Protein 5DQS (pdb70)

Structure (mmCIF, N/CA/C/O backbone):
data_5DQS
#
_entry.id   5DQS
#
_cell.length_a   50.788
_cell.length_b   50.788
_cell.length_c   187.439
_cell.angle_alpha   90.00
_cell.angle_beta   90.00
_cell.angle_gamma   120.00
#
_symmetry.space_group_name_H-M   'P 32 2 1'
#
loop_
_entity.id
_entity.type
_entity.pdbx_description
1 polymer 'Elongation factor 1-gamma'
2 polymer 'Elongation factor 1-beta'
3 water water
#
loop_
_atom_site.group_PDB
_atom_site.id
_atom_site.type_symbol
_atom_site.label_atom_id
_atom_site.label_alt_id
_atom_site.label_comp_id
_atom_site.label_asym_id
_atom_site.label_entity_id
_atom_site.label_seq_id
_atom_site.pdbx_PDB_ins_code
_atom_site.Cartn_x
_atom_site.Cartn_y
_atom_site.Cartn_z
_atom_site.occupancy
_atom_site.B_iso_or_equiv
_atom_site.auth_seq_id
_atom_site.auth_comp_id
_atom_site.auth_asym_id
_atom_site.auth_atom_id
_atom_site.pdbx_PDB_model_num
ATOM 1 N N . ALA A 1 2 ? -1.945 -30.458 -4.566 1.00 88.37 0 ALA A N 1
ATOM 2 C CA . ALA A 1 2 ? -2.118 -30.053 -3.176 1.00 87.98 0 ALA A CA 1
ATOM 3 C C . ALA A 1 2 ? -1.418 -28.723 -2.897 1.00 87.27 0 ALA A C 1
ATOM 4 O O . ALA A 1 2 ? -1.901 -27.664 -3.297 1.00 86.38 0 ALA A O 1
ATOM 14 N N . ALA A 1 4 ? 1.524 -25.854 -3.267 1.00 68.37 2 ALA A N 1
ATOM 15 C CA . ALA A 1 4 ? 2.269 -25.316 -4.405 1.00 61.49 2 ALA A CA 1
ATOM 16 C C . ALA A 1 4 ? 3.721 -25.788 -4.434 1.00 65.13 2 ALA A C 1
ATOM 17 O O . ALA A 1 4 ? 4.282 -26.179 -3.410 1.00 69.67 2 ALA A O 1
ATOM 19 N N . ALA A 1 5 ? 4.321 -25.743 -5.618 1.00 65.99 3 ALA A N 1
ATOM 20 C CA . ALA A 1 5 ? 5.710 -26.141 -5.805 1.00 65.20 3 ALA A CA 1
ATOM 21 C C . ALA A 1 5 ? 6.320 -25.331 -6.937 1.00 61.43 3 ALA A C 1
ATOM 22 O O . ALA A 1 5 ? 5.811 -25.343 -8.056 1.00 58.02 3 ALA A O 1
ATOM 24 N N . GLY A 1 6 ? 7.410 -24.628 -6.651 1.00 58.66 4 GLY A N 1
ATOM 25 C CA . GLY A 1 6 ? 8.019 -23.787 -7.660 1.00 59.92 4 GLY A CA 1
ATOM 26 C C . GLY A 1 6 ? 9.196 -22.962 -7.186 1.00 63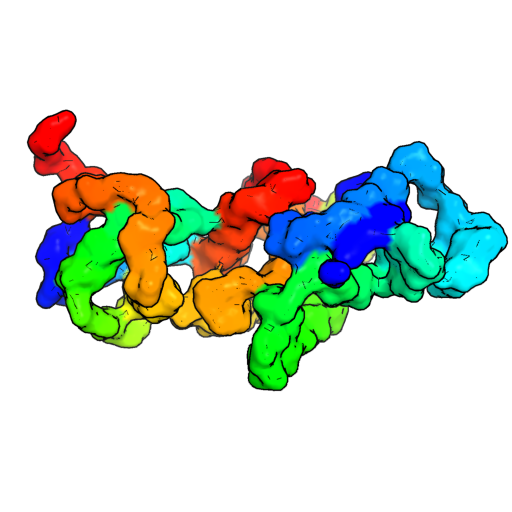.25 4 GLY A C 1
ATOM 27 O O . GLY A 1 6 ? 9.810 -23.241 -6.154 1.00 66.74 4 GLY A O 1
ATOM 28 N N . THR A 1 7 ? 9.497 -21.922 -7.954 1.00 54.92 5 THR A N 1
ATOM 29 C CA . THR A 1 7 ? 10.700 -21.134 -7.753 1.00 53.88 5 THR A CA 1
ATOM 30 C C . THR A 1 7 ? 10.384 -19.708 -7.314 1.00 53.54 5 THR A C 1
ATOM 31 O O . THR A 1 7 ? 9.538 -19.035 -7.907 1.00 54.65 5 THR A O 1
ATOM 35 N N . LEU A 1 8 ? 11.072 -19.251 -6.271 1.00 53.88 6 LEU A N 1
ATOM 36 C CA . LEU A 1 8 ? 10.906 -17.884 -5.791 1.00 54.84 6 LEU A CA 1
ATOM 37 C C . LEU A 1 8 ? 12.153 -17.055 -6.074 1.00 57.98 6 LEU A C 1
ATOM 38 O O . LEU A 1 8 ? 13.195 -17.243 -5.441 1.00 63.29 6 LEU A O 1
ATOM 43 N N . TYR A 1 9 ? 12.042 -16.140 -7.032 1.00 57.45 7 TYR A N 1
ATOM 44 C CA . TYR A 1 9 ? 13.137 -15.234 -7.356 1.00 57.42 7 TYR A CA 1
ATOM 45 C C . TYR A 1 9 ? 13.070 -14.010 -6.455 1.00 55.05 7 TYR A C 1
ATOM 46 O O . TYR A 1 9 ? 12.025 -13.365 -6.346 1.00 61.05 7 TYR A O 1
ATOM 55 N N . THR A 1 10 ? 14.191 -13.694 -5.816 1.00 56.72 8 THR A N 1
ATOM 56 C CA . THR A 1 10 ? 14.277 -12.546 -4.925 1.00 62.90 8 THR A CA 1
ATOM 57 C C . THR A 1 10 ? 15.737 -12.216 -4.659 1.00 68.86 8 THR A C 1
ATOM 58 O O . THR A 1 10 ? 16.620 -13.006 -4.989 1.00 70.50 8 THR A O 1
ATOM 62 N N . TYR A 1 11 ? 15.994 -11.047 -4.081 1.00 73.23 9 TYR A N 1
ATOM 63 C CA . TYR A 1 11 ? 17.330 -10.747 -3.584 1.00 78.47 9 TYR A CA 1
ATOM 64 C C . TYR A 1 11 ? 17.453 -11.311 -2.166 1.00 73.43 9 TYR A C 1
ATOM 65 O O . TYR A 1 11 ? 16.438 -11.485 -1.490 1.00 68.43 9 TYR A O 1
ATOM 74 N N . PRO A 1 12 ? 18.687 -11.631 -1.725 1.00 69.67 10 PRO A N 1
ATOM 75 C CA . PRO A 1 12 ? 18.890 -12.287 -0.425 1.00 70.00 10 PRO A CA 1
ATOM 76 C C . PRO A 1 12 ? 18.325 -11.489 0.745 1.00 63.95 10 PRO A C 1
ATOM 77 O O . PRO A 1 12 ? 18.342 -10.257 0.713 1.00 66.92 10 PRO A O 1
ATOM 81 N N . GLU A 1 13 ? 17.831 -12.197 1.758 1.00 65.07 11 GLU A N 1
ATOM 82 C CA . GLU A 1 13 ? 17.295 -11.577 2.967 1.00 64.53 11 GLU A CA 1
ATOM 83 C C . GLU A 1 13 ? 16.239 -10.508 2.670 1.00 64.30 11 GLU A C 1
ATOM 84 O O . GLU A 1 13 ? 16.250 -9.422 3.254 1.00 67.53 11 GLU A O 1
ATOM 90 N N . ASN A 1 14 ? 15.333 -10.834 1.753 1.00 63.34 12 ASN A N 1
ATOM 91 C CA . ASN A 1 14 ? 14.219 -9.960 1.409 1.00 62.85 12 ASN A CA 1
ATOM 92 C C . ASN A 1 14 ? 13.049 -10.218 2.351 1.00 60.06 12 ASN A C 1
ATOM 93 O O . ASN A 1 14 ? 12.488 -11.316 2.372 1.00 58.24 12 ASN A O 1
ATOM 98 N N . TRP A 1 15 ? 12.682 -9.203 3.128 1.00 52.35 13 TRP A N 1
ATOM 99 C CA . TRP A 1 15 ? 11.597 -9.335 4.092 1.00 48.68 13 TRP A CA 1
ATOM 100 C C . TRP A 1 15 ? 10.259 -9.579 3.397 1.00 54.12 13 TRP A C 1
ATOM 101 O O . TRP A 1 15 ? 9.325 -10.103 4.004 1.00 54.56 13 TRP A O 1
ATOM 112 N N . ARG A 1 16 ? 10.175 -9.201 2.125 1.00 48.66 14 ARG A N 1
ATOM 113 C CA . ARG A 1 16 ? 8.976 -9.453 1.331 1.00 49.53 14 ARG A CA 1
ATOM 114 C C . ARG A 1 16 ? 8.900 -10.906 0.876 1.00 51.18 14 ARG A C 1
ATOM 115 O O . ARG A 1 16 ? 7.815 -11.469 0.749 1.00 56.69 14 ARG A O 1
ATOM 123 N N . ALA A 1 17 ? 10.058 -11.508 0.627 1.00 51.23 15 ALA A N 1
ATOM 124 C CA . ALA A 1 17 ? 10.119 -12.915 0.253 1.00 53.97 15 ALA A CA 1
ATOM 125 C C . ALA A 1 17 ? 9.904 -13.781 1.488 1.00 54.84 15 ALA A C 1
ATOM 126 O O . ALA A 1 17 ? 9.426 -14.914 1.394 1.00 51.88 15 ALA A O 1
ATOM 128 N N . PHE A 1 18 ? 10.266 -13.232 2.644 1.00 52.08 16 PHE A N 1
ATOM 129 C CA . PHE A 1 18 ? 10.124 -13.919 3.922 1.00 50.18 16 PHE A CA 1
ATOM 130 C C . PHE A 1 18 ? 8.675 -14.297 4.217 1.00 45.09 16 PHE A C 1
ATOM 131 O O . PHE A 1 18 ? 8.415 -15.333 4.826 1.00 46.22 16 PHE A O 1
ATOM 139 N N . LYS A 1 19 ? 7.741 -13.454 3.787 1.00 46.56 17 LYS A N 1
ATOM 140 C CA . LYS A 1 19 ? 6.318 -13.723 3.983 1.00 52.32 17 LYS A CA 1
ATOM 141 C C . LYS A 1 19 ? 5.910 -15.046 3.346 1.00 52.91 17 LYS A C 1
ATOM 142 O O . LYS A 1 19 ? 5.193 -15.842 3.950 1.00 49.03 17 LYS A O 1
ATOM 148 N N . ALA A 1 20 ? 6.387 -15.276 2.127 1.00 46.09 18 ALA A N 1
ATOM 149 C CA . ALA A 1 20 ? 6.061 -16.487 1.381 1.00 46.02 18 ALA A CA 1
ATOM 150 C C . ALA A 1 20 ? 6.869 -17.692 1.860 1.00 50.00 18 ALA A C 1
ATOM 151 O O . ALA A 1 20 ? 6.413 -18.829 1.764 1.00 48.79 18 ALA A O 1
ATOM 153 N N . LEU A 1 21 ? 8.071 -17.438 2.368 1.00 48.74 19 LEU A N 1
ATOM 154 C CA . LEU A 1 21 ? 8.931 -18.509 2.867 1.00 51.43 19 LEU A CA 1
ATOM 155 C C . LEU A 1 21 ? 8.461 -19.038 4.223 1.00 50.05 19 LEU A C 1
ATOM 156 O O . LEU A 1 21 ? 8.516 -20.242 4.479 1.00 48.58 19 LEU A O 1
ATOM 161 N N . ILE A 1 22 ? 7.992 -18.135 5.082 1.00 43.01 20 ILE A N 1
ATOM 162 C CA . ILE A 1 22 ? 7.444 -18.517 6.385 1.00 46.97 20 ILE A CA 1
ATOM 163 C C . ILE A 1 22 ? 6.127 -19.274 6.220 1.00 44.88 20 ILE A C 1
ATOM 164 O O . ILE A 1 22 ? 5.906 -20.301 6.860 1.00 49.62 20 ILE A O 1
ATOM 169 N N . ALA A 1 23 ? 5.257 -18.763 5.354 1.00 42.70 21 ALA A N 1
ATOM 170 C CA . ALA A 1 23 ? 3.978 -19.410 5.069 1.00 53.33 21 ALA A CA 1
ATOM 171 C C . ALA A 1 23 ? 4.169 -20.834 4.548 1.00 52.12 21 ALA A C 1
ATOM 172 O O . ALA A 1 23 ? 3.425 -21.744 4.912 1.00 45.07 21 ALA A O 1
ATOM 174 N N . ALA A 1 24 ? 5.171 -21.014 3.692 1.00 47.75 22 ALA A N 1
ATOM 175 C CA . ALA A 1 24 ? 5.482 -22.323 3.126 1.00 45.05 22 ALA A CA 1
ATOM 176 C C . ALA A 1 24 ? 5.907 -23.317 4.207 1.00 45.08 22 ALA A C 1
ATOM 177 O O . ALA A 1 24 ? 5.662 -24.517 4.087 1.00 46.25 22 ALA A O 1
ATOM 179 N N . GLN A 1 25 ? 6.552 -22.812 5.255 1.00 47.68 23 GLN A N 1
ATOM 180 C CA . GLN A 1 25 ? 6.941 -23.641 6.393 1.00 49.60 23 GLN A CA 1
ATOM 181 C C . GLN A 1 25 ? 5.718 -24.233 7.089 1.00 52.22 23 GLN A C 1
ATOM 182 O O . GLN A 1 25 ? 5.759 -25.356 7.587 1.00 54.15 23 GLN A O 1
ATOM 188 N N . TYR A 1 26 ? 4.635 -23.463 7.117 1.00 51.88 24 TYR A N 1
ATOM 189 C CA . TYR A 1 26 ? 3.370 -23.907 7.697 1.00 52.07 24 TYR A CA 1
ATOM 190 C C . TYR A 1 26 ? 2.630 -24.879 6.781 1.00 52.93 24 TYR A C 1
ATOM 191 O O . TYR A 1 26 ? 2.080 -25.879 7.235 1.00 54.28 24 TYR A O 1
ATOM 200 N N . SER A 1 27 ? 2.619 -24.571 5.488 1.00 52.96 25 SER A N 1
ATOM 201 C CA . SER A 1 27 ? 1.811 -25.310 4.519 1.00 51.86 25 SER A CA 1
ATOM 202 C C . SER A 1 27 ? 2.478 -26.591 4.032 1.00 54.51 25 SER A C 1
ATOM 203 O O . SER A 1 27 ? 1.805 -27.582 3.755 1.00 53.21 25 SER A O 1
ATOM 206 N N . GLY A 1 28 ? 3.801 -26.564 3.917 1.00 53.86 26 GLY A N 1
ATOM 207 C CA . GLY A 1 28 ? 4.530 -27.695 3.374 1.00 54.06 26 GLY A CA 1
ATOM 208 C C . GLY A 1 28 ? 4.816 -27.488 1.901 1.00 57.17 26 GLY A C 1
ATOM 209 O O . GLY A 1 28 ? 5.351 -28.369 1.228 1.00 61.08 26 GLY A O 1
ATOM 210 N N . ALA A 1 29 ? 4.442 -26.316 1.398 1.00 54.87 27 ALA A N 1
ATOM 211 C CA . ALA A 1 29 ? 4.760 -25.940 0.028 1.00 51.94 27 ALA A CA 1
ATOM 212 C C . ALA A 1 29 ? 6.272 -25.955 -0.152 1.00 54.09 27 ALA A C 1
ATOM 213 O O . ALA A 1 29 ? 7.012 -25.457 0.698 1.00 55.69 27 ALA A O 1
ATOM 215 N N . GLN A 1 30 ? 6.730 -26.534 -1.255 1.00 58.85 28 GLN A N 1
ATOM 216 C CA . GLN A 1 30 ? 8.160 -26.643 -1.506 1.00 65.11 28 GLN A CA 1
ATOM 217 C C . GLN A 1 30 ? 8.627 -25.501 -2.402 1.00 63.14 28 GLN A C 1
ATOM 218 O O . GLN A 1 30 ? 8.562 -25.595 -3.627 1.00 62.48 28 GLN A O 1
ATOM 224 N N . VAL A 1 31 ? 9.101 -24.426 -1.780 1.00 63.55 29 VAL A N 1
ATOM 225 C CA . VAL A 1 31 ? 9.487 -23.218 -2.503 1.00 60.31 29 VAL A CA 1
ATOM 226 C C . VAL A 1 31 ? 11.004 -23.069 -2.622 1.00 68.09 29 VAL A C 1
ATOM 227 O O . VAL A 1 31 ? 11.708 -22.960 -1.617 1.00 72.54 29 VAL A O 1
ATOM 231 N N . ARG A 1 32 ? 11.495 -23.066 -3.861 1.00 72.77 30 ARG A N 1
ATOM 232 C CA . ARG A 1 32 ? 12.917 -22.891 -4.140 1.00 73.45 30 ARG A CA 1
ATOM 233 C C . ARG A 1 32 ? 13.256 -21.406 -4.250 1.00 74.12 30 ARG A C 1
ATOM 234 O O . ARG A 1 32 ? 12.505 -20.634 -4.846 1.00 77.34 30 ARG A O 1
ATOM 242 N N . VAL A 1 33 ? 14.387 -21.010 -3.674 1.00 66.02 31 VAL A N 1
ATOM 243 C CA . VAL A 1 33 ? 14.817 -19.615 -3.712 1.00 64.31 31 VAL A CA 1
ATOM 244 C C . VAL A 1 33 ? 16.041 -19.437 -4.609 1.00 71.67 31 VAL A C 1
ATOM 245 O O . VAL A 1 33 ? 17.059 -20.102 -4.422 1.00 73.16 31 VAL A O 1
ATOM 249 N N . LEU A 1 34 ? 15.925 -18.548 -5.593 1.00 70.65 32 LEU A N 1
ATOM 250 C CA . LEU A 1 34 ? 17.051 -18.195 -6.450 1.00 73.22 32 LEU A CA 1
ATOM 251 C C . LEU A 1 34 ? 17.403 -16.732 -6.204 1.00 79.77 32 LEU A C 1
ATOM 252 O O . LEU A 1 34 ? 16.645 -15.832 -6.571 1.00 79.73 32 LEU A O 1
ATOM 257 N N . SER A 1 35 ? 18.551 -16.504 -5.571 1.00 89.22 33 SER A N 1
ATOM 258 C CA . SER A 1 35 ? 18.912 -15.175 -5.088 1.00 90.88 33 SER A CA 1
ATOM 259 C C . SER A 1 35 ? 20.303 -14.718 -5.521 1.00 86.43 33 SER A C 1
ATOM 260 O O . SER A 1 35 ? 20.500 -13.559 -5.880 1.00 87.84 33 SER A O 1
ATOM 263 N N . ALA A 1 36 ? 21.268 -15.628 -5.466 1.00 85.94 34 ALA A N 1
ATOM 264 C CA . ALA A 1 36 ? 22.643 -15.302 -5.833 1.00 87.00 34 ALA A CA 1
ATOM 265 C C . ALA A 1 36 ? 22.791 -15.084 -7.334 1.00 91.15 34 ALA A C 1
ATOM 266 O O . ALA A 1 36 ? 23.902 -15.078 -7.863 1.00 96.26 34 ALA A O 1
ATOM 268 N N . PHE A 1 42 ? 21.496 -14.361 -10.420 1.00 134.05 40 PHE A N 1
ATOM 269 C CA . PHE A 1 42 ? 20.425 -13.408 -10.239 1.00 130.96 40 PHE A CA 1
ATOM 270 C C . PHE A 1 42 ? 21.004 -12.027 -10.009 1.00 129.69 40 PHE A C 1
ATOM 271 O O . PHE A 1 42 ? 22.170 -11.806 -10.256 1.00 133.35 40 PHE A O 1
ATOM 279 N N . GLY A 1 43 ? 20.188 -11.093 -9.545 1.00 124.79 41 GLY A N 1
ATOM 280 C CA . GLY A 1 43 ? 20.668 -9.762 -9.218 1.00 120.72 41 GLY A CA 1
ATOM 281 C C . GLY A 1 43 ? 19.870 -8.623 -9.822 1.00 116.86 41 GLY A C 1
ATOM 282 O O . GLY A 1 43 ? 19.128 -7.940 -9.131 1.00 116.13 41 GLY A O 1
ATOM 283 N N . GLN A 1 44 ? 20.088 -8.394 -11.110 1.00 111.76 42 GLN A N 1
ATOM 284 C CA . GLN A 1 44 ? 19.327 -7.460 -11.920 1.00 106.77 42 GLN A CA 1
ATOM 285 C C . GLN A 1 44 ? 18.659 -8.230 -13.044 1.00 103.47 42 GLN A C 1
ATOM 286 O O . GLN A 1 44 ? 18.377 -7.694 -14.101 1.00 102.85 42 GLN A O 1
ATOM 288 N N . THR A 1 45 ? 18.453 -9.511 -12.801 1.00 102.88 43 THR A N 1
ATOM 289 C CA . THR A 1 45 ? 17.882 -10.426 -13.757 1.00 100.18 43 THR A CA 1
ATOM 290 C C . THR A 1 45 ? 16.435 -10.095 -13.975 1.00 100.42 43 THR A C 1
ATOM 291 O O . THR A 1 45 ? 15.818 -10.598 -14.883 1.00 100.42 43 THR A O 1
ATOM 295 N N . ASN A 1 46 ? 15.880 -9.277 -13.102 1.00 101.92 44 ASN A N 1
ATOM 296 C CA . ASN A 1 46 ? 14.486 -8.941 -13.212 1.00 101.36 44 ASN A CA 1
ATOM 297 C C . ASN A 1 46 ? 14.226 -8.192 -14.481 1.00 103.85 44 ASN A C 1
ATOM 298 O O . ASN A 1 46 ? 13.099 -8.083 -14.887 1.00 106.05 44 ASN A O 1
ATOM 303 N N . ARG A 1 47 ? 15.262 -7.636 -15.088 1.00 104.67 45 ARG A N 1
ATOM 304 C CA . ARG A 1 47 ? 15.097 -6.884 -16.331 1.00 106.20 45 ARG A CA 1
ATOM 305 C C . ARG A 1 47 ? 15.286 -7.692 -17.613 1.00 114.14 45 ARG A C 1
ATOM 306 O O . ARG A 1 47 ? 15.211 -7.143 -18.704 1.00 115.62 45 ARG A O 1
ATOM 308 N N . THR A 1 48 ? 15.550 -8.983 -17.496 1.00 117.20 46 THR A N 1
ATOM 309 C CA . THR A 1 48 ? 15.706 -9.799 -18.689 1.00 119.43 46 THR A CA 1
ATOM 310 C C . THR A 1 48 ? 14.364 -9.894 -19.393 1.00 118.92 46 THR A C 1
ATOM 311 O O . THR A 1 48 ? 13.334 -9.871 -18.728 1.00 117.64 46 THR A O 1
ATOM 315 N N . PRO A 1 49 ? 14.317 -10.075 -20.700 1.00 119.58 47 PRO A N 1
ATOM 316 C CA . PRO A 1 49 ? 13.010 -10.097 -21.368 1.00 117.32 47 PRO A CA 1
ATOM 317 C C . PRO A 1 49 ? 12.110 -11.212 -20.869 1.00 114.07 47 PRO A C 1
ATOM 318 O O . PRO A 1 49 ? 10.920 -11.014 -20.665 1.00 114.00 47 PRO A O 1
ATOM 322 N N . GLU A 1 50 ? 12.680 -12.375 -20.648 1.00 110.98 48 GLU A N 1
ATOM 323 C CA . GLU A 1 50 ? 11.887 -13.504 -20.239 1.00 107.07 48 GLU A CA 1
ATOM 324 C C . GLU A 1 50 ? 11.206 -13.206 -18.918 1.00 99.31 48 GLU A C 1
ATOM 325 O O . GLU A 1 50 ? 10.005 -13.480 -18.694 1.00 94.63 48 GLU A O 1
ATOM 331 N N . PHE A 1 51 ? 11.991 -12.608 -18.049 1.00 97.99 49 PHE A N 1
ATOM 332 C CA . PHE A 1 51 ? 11.522 -12.313 -16.734 1.00 94.38 49 PHE A CA 1
ATOM 333 C C . PHE A 1 51 ? 10.394 -11.369 -16.882 1.00 92.84 49 PHE A C 1
ATOM 334 O O . PHE A 1 51 ? 9.407 -11.502 -16.217 1.00 88.61 49 PHE A O 1
ATOM 342 N N . LEU A 1 52 ? 10.550 -10.403 -17.761 1.00 91.67 50 LEU A N 1
ATOM 343 C CA . LEU A 1 52 ? 9.544 -9.380 -17.886 1.00 88.01 50 LEU A CA 1
ATOM 344 C C . LEU A 1 52 ? 8.263 -9.961 -18.361 1.00 89.71 50 LEU A C 1
ATOM 345 O O . LEU A 1 52 ? 7.212 -9.594 -17.863 1.00 90.05 50 LEU A O 1
ATOM 350 N N . ARG A 1 53 ? 8.318 -10.912 -19.285 1.00 89.58 51 ARG A N 1
ATOM 351 C CA . ARG A 1 53 ? 7.078 -11.489 -19.771 1.00 87.42 51 ARG A CA 1
ATOM 352 C C . ARG A 1 53 ? 6.372 -12.076 -18.572 1.00 82.21 51 ARG A C 1
ATOM 353 O O . ARG A 1 53 ? 5.366 -11.511 -18.085 1.00 77.72 51 ARG A O 1
ATOM 361 N N . LYS A 1 54 ? 7.096 -12.940 -17.882 1.00 83.39 52 LYS A N 1
ATOM 362 C CA . LYS A 1 54 ? 6.461 -13.687 -16.817 1.00 79.97 52 LYS A CA 1
ATOM 363 C C . LYS A 1 54 ? 5.948 -12.766 -15.762 1.00 75.18 52 LYS A C 1
ATOM 364 O O . LYS A 1 54 ? 4.913 -12.986 -15.182 1.00 73.10 52 LYS A O 1
ATOM 370 N N . PHE A 1 55 ? 6.713 -11.739 -15.490 1.00 76.49 53 PHE A N 1
ATOM 371 C CA . PHE A 1 55 ? 6.395 -10.829 -14.441 1.00 81.30 53 PHE A CA 1
ATOM 372 C C . PHE A 1 55 ? 6.564 -9.441 -14.980 1.00 93.35 53 PHE A C 1
ATOM 373 O O . PHE A 1 55 ? 7.582 -8.803 -14.749 1.00 94.41 53 PHE A O 1
ATOM 381 N N . PRO A 1 56 ? 5.465 -8.955 -15.698 1.00 100.09 54 PRO A N 1
ATOM 382 C CA . PRO A 1 56 ? 5.725 -7.627 -16.302 1.00 103.39 54 PRO A CA 1
ATOM 383 C C . PRO A 1 56 ? 6.141 -6.454 -15.370 1.00 104.30 54 PRO A C 1
ATOM 384 O O . PRO A 1 56 ? 6.706 -5.507 -15.887 1.00 106.74 54 PRO A O 1
ATOM 388 N N . ALA A 1 57 ? 5.804 -6.481 -14.089 1.00 101.76 55 ALA A N 1
ATOM 389 C CA . ALA A 1 57 ? 6.046 -5.430 -13.105 1.00 100.98 55 ALA A CA 1
ATOM 390 C C . ALA A 1 57 ? 7.537 -5.194 -12.883 1.00 101.48 55 ALA A C 1
ATOM 391 O O . ALA A 1 57 ? 7.951 -4.097 -12.508 1.00 103.72 55 ALA A O 1
ATOM 393 N N . GLY A 1 58 ? 8.342 -6.228 -13.107 1.00 97.86 56 GLY A N 1
ATOM 394 C CA . GLY A 1 58 ? 9.777 -6.124 -12.921 1.00 95.06 56 GLY A CA 1
ATOM 395 C C . GLY A 1 58 ? 10.171 -6.129 -11.458 1.00 91.53 56 GLY A C 1
ATOM 396 O O . GLY A 1 58 ? 11.344 -5.950 -11.122 1.00 89.28 56 GLY A O 1
ATOM 397 N N . LYS A 1 59 ? 9.189 -6.330 -10.596 1.00 85.40 57 LYS A N 1
ATOM 398 C CA . LYS A 1 59 ? 9.395 -6.401 -9.166 1.00 83.49 57 LYS A CA 1
ATOM 399 C C . LYS A 1 59 ? 9.914 -7.754 -8.748 1.00 82.48 57 LYS A C 1
ATOM 400 O O . LYS A 1 59 ? 9.951 -8.680 -9.516 1.00 78.35 57 LYS A O 1
ATOM 406 N N . VAL A 1 60 ? 10.356 -7.831 -7.516 1.00 84.63 58 VAL A N 1
ATOM 407 C CA . VAL A 1 60 ? 10.687 -9.077 -6.896 1.00 78.96 58 VAL A CA 1
ATOM 408 C C . VAL A 1 60 ? 10.112 -8.812 -5.530 1.00 73.63 58 VAL A C 1
ATOM 409 O O . VAL A 1 60 ? 10.052 -7.661 -5.164 1.00 75.26 58 VAL A O 1
ATOM 413 N N . PRO A 1 61 ? 9.626 -9.863 -4.719 1.00 68.55 59 PRO A N 1
ATOM 414 C CA . PRO A 1 61 ? 9.793 -11.222 -5.256 1.00 66.58 59 PRO A CA 1
ATOM 415 C C . PRO A 1 61 ? 8.809 -11.612 -6.344 1.00 60.16 59 PRO A C 1
ATOM 416 O O . PRO A 1 61 ? 7.813 -10.959 -6.542 1.00 55.86 59 PRO A O 1
ATOM 420 N N . ALA A 1 62 ? 9.147 -12.660 -7.072 1.00 57.78 60 ALA A N 1
ATOM 421 C CA . ALA A 1 62 ? 8.283 -13.211 -8.095 1.00 57.58 60 ALA A CA 1
ATOM 422 C C . ALA A 1 62 ? 8.279 -14.730 -8.042 1.00 53.70 60 ALA A C 1
ATOM 423 O O . ALA A 1 62 ? 9.290 -15.319 -7.770 1.00 54.50 60 ALA A O 1
ATOM 425 N N . PHE A 1 63 ? 7.149 -15.362 -8.308 1.00 46.84 61 PHE A N 1
ATOM 426 C CA . PHE A 1 63 ? 7.058 -16.807 -8.182 1.00 48.28 61 PHE A CA 1
ATOM 427 C C . PHE A 1 63 ? 6.653 -17.526 -9.451 1.00 53.11 61 PHE A C 1
ATOM 428 O O . PHE A 1 63 ? 5.683 -17.172 -10.063 1.00 50.59 61 PHE A O 1
ATOM 436 N N . GLU A 1 64 ? 7.397 -18.554 -9.817 1.00 53.95 62 GLU A N 1
ATOM 437 C CA . GLU A 1 64 ? 7.064 -19.408 -10.950 1.00 56.88 62 GLU A CA 1
ATOM 438 C C . GLU A 1 64 ? 6.889 -20.852 -10.486 1.00 57.64 62 GLU A C 1
ATOM 439 O O . GLU A 1 64 ? 7.856 -21.517 -10.105 1.00 59.54 62 GLU A O 1
ATOM 445 N N . GLY A 1 65 ? 5.648 -21.329 -10.510 1.00 54.38 63 GLY A N 1
ATOM 446 C CA . GLY A 1 65 ? 5.356 -22.702 -10.140 1.00 60.88 63 GLY A CA 1
ATOM 447 C C . GLY A 1 65 ? 5.940 -23.671 -11.147 1.00 64.19 63 GLY A C 1
ATOM 448 O O . GLY A 1 65 ? 6.290 -23.277 -12.261 1.00 64.63 63 GLY A O 1
ATOM 449 N N . ASP A 1 66 ? 6.045 -24.939 -10.764 1.00 67.13 64 ASP A N 1
ATOM 450 C CA . ASP A 1 66 ? 6.610 -25.947 -11.652 1.00 73.40 64 ASP A CA 1
ATOM 451 C C . ASP A 1 66 ? 5.672 -26.249 -12.817 1.00 74.10 64 ASP A C 1
ATOM 452 O O . ASP A 1 66 ? 6.073 -26.879 -13.796 1.00 78.37 64 ASP A O 1
ATOM 457 N N . ASP A 1 67 ? 4.427 -25.795 -12.706 1.00 69.13 65 ASP A N 1
ATOM 458 C CA . ASP A 1 67 ? 3.438 -26.012 -13.758 1.00 65.40 65 ASP A CA 1
ATOM 459 C C . ASP A 1 67 ? 3.298 -24.807 -14.691 1.00 60.31 65 ASP A C 1
ATOM 460 O O . ASP A 1 67 ? 2.414 -24.769 -15.548 1.00 65.93 65 ASP A O 1
ATOM 465 N N . GLY A 1 68 ? 4.177 -23.825 -14.521 1.00 62.55 66 GLY A N 1
ATOM 466 C CA . GLY A 1 68 ? 4.185 -22.657 -15.383 1.00 62.58 66 GLY A CA 1
ATOM 467 C C . GLY A 1 68 ? 3.390 -21.478 -14.852 1.00 59.08 66 GLY A C 1
ATOM 468 O O . 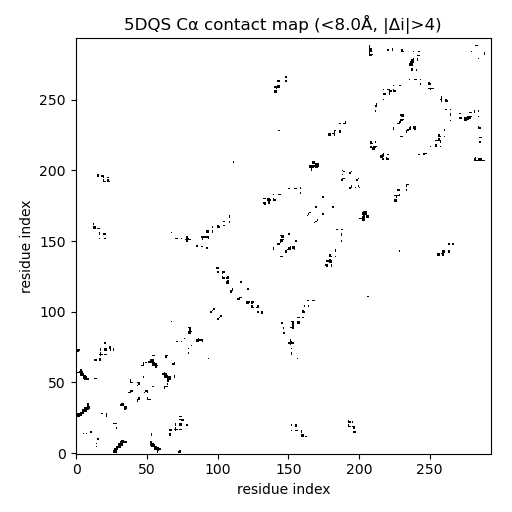GLY A 1 68 ? 3.428 -20.396 -15.433 1.00 61.57 66 GLY A O 1
ATOM 469 N N . PHE A 1 69 ? 2.671 -21.681 -13.752 1.00 59.76 67 PHE A N 1
ATOM 470 C CA . PHE A 1 69 ? 1.879 -20.609 -13.154 1.00 56.98 67 PHE A CA 1
ATOM 471 C C . PHE A 1 69 ? 2.774 -19.552 -12.509 1.00 55.79 67 PHE A C 1
ATOM 472 O O . PHE A 1 69 ? 3.660 -19.874 -11.714 1.00 59.79 67 PHE A O 1
ATOM 480 N N . CYS A 1 70 ? 2.533 -18.291 -12.854 1.00 49.39 68 CYS A N 1
ATOM 481 C CA . CYS A 1 70 ? 3.337 -17.188 -12.342 1.00 49.76 68 CYS A CA 1
ATOM 482 C C . CYS A 1 70 ? 2.512 -16.157 -11.576 1.00 50.36 68 CYS A C 1
ATOM 483 O O . CYS A 1 70 ? 1.384 -15.832 -11.958 1.00 47.61 68 CYS A O 1
ATOM 486 N N . VAL A 1 71 ? 3.091 -15.656 -10.488 1.00 43.45 69 VAL A N 1
ATOM 487 C CA . VAL A 1 71 ? 2.477 -14.607 -9.678 1.00 47.30 69 VAL A CA 1
ATOM 488 C C . VAL A 1 71 ? 3.587 -13.671 -9.180 1.00 51.90 69 VAL A C 1
ATOM 489 O O . VAL A 1 71 ? 4.661 -14.130 -8.782 1.00 52.12 69 VAL A O 1
ATOM 493 N N . PHE A 1 72 ? 3.341 -12.362 -9.224 1.00 48.75 70 PHE A N 1
ATOM 494 C CA . PHE A 1 72 ? 4.439 -11.392 -9.142 1.00 59.43 70 PHE A CA 1
ATOM 495 C C . PHE A 1 72 ? 4.421 -10.368 -7.997 1.00 67.27 70 PHE A C 1
ATOM 496 O O . PHE A 1 72 ? 5.207 -9.425 -8.015 1.00 83.85 70 PHE A O 1
ATOM 504 N N . GLU A 1 73 ? 3.534 -10.534 -7.020 1.00 52.91 71 GLU A N 1
ATOM 505 C CA . GLU A 1 73 ? 3.468 -9.603 -5.887 1.00 50.91 71 GLU A CA 1
ATOM 506 C C . GLU A 1 73 ? 3.584 -10.368 -4.563 1.00 48.30 71 GLU A C 1
ATOM 507 O O . GLU A 1 73 ? 3.081 -11.484 -4.450 1.00 41.87 71 GLU A O 1
ATOM 513 N N . SER A 1 74 ? 4.237 -9.767 -3.568 1.00 49.43 72 SER A N 1
ATOM 514 C CA . SER A 1 74 ? 4.616 -10.480 -2.338 1.00 51.11 72 SER A CA 1
ATOM 515 C C . SER A 1 74 ? 3.453 -11.114 -1.564 1.00 49.90 72 SER A C 1
ATOM 516 O O . SER A 1 74 ? 3.524 -12.286 -1.192 1.00 49.42 72 SER A O 1
ATOM 519 N N . ASN A 1 75 ? 2.395 -10.345 -1.315 1.00 42.29 73 ASN A N 1
ATOM 520 C CA . ASN A 1 75 ? 1.219 -10.868 -0.621 1.00 45.41 73 ASN A CA 1
ATOM 521 C C . ASN A 1 75 ? 0.581 -12.027 -1.383 1.00 44.18 73 ASN A C 1
ATOM 522 O O . ASN A 1 75 ? 0.104 -12.992 -0.789 1.00 40.31 73 ASN A O 1
ATOM 527 N N . ALA A 1 76 ? 0.582 -11.921 -2.707 1.00 44.76 74 ALA A N 1
ATOM 528 C CA . ALA A 1 76 ? -0.036 -12.930 -3.563 1.00 43.07 74 ALA A CA 1
ATOM 529 C C . ALA A 1 76 ? 0.748 -14.243 -3.593 1.00 36.61 74 ALA A C 1
ATOM 530 O O . ALA A 1 76 ? 0.155 -15.322 -3.645 1.00 41.52 74 ALA A O 1
ATOM 532 N N . ILE A 1 77 ? 2.075 -14.148 -3.574 1.00 39.58 75 ILE A N 1
ATOM 533 C CA . ILE A 1 77 ? 2.926 -15.334 -3.489 1.00 45.47 75 ILE A CA 1
ATOM 534 C C . ILE A 1 77 ? 2.696 -16.045 -2.159 1.00 42.09 75 ILE A C 1
ATOM 535 O O . ILE A 1 77 ? 2.584 -17.269 -2.109 1.00 41.83 75 ILE A O 1
ATOM 540 N N . ALA A 1 78 ? 2.623 -15.265 -1.084 1.00 43.96 76 ALA A N 1
ATOM 541 C CA . ALA A 1 78 ? 2.403 -15.804 0.256 1.00 48.91 76 ALA A CA 1
ATOM 542 C C . ALA A 1 78 ? 1.033 -16.464 0.391 1.00 45.17 76 ALA A C 1
ATOM 543 O O . ALA A 1 78 ? 0.904 -17.514 1.022 1.00 38.13 76 ALA A O 1
ATOM 545 N N . TYR A 1 79 ? 0.010 -15.840 -0.190 1.00 42.11 77 TYR A N 1
ATOM 546 C CA . TYR A 1 79 ? -1.326 -16.432 -0.217 1.00 43.44 77 TYR A CA 1
ATOM 547 C C . TYR A 1 79 ? -1.272 -17.767 -0.935 1.00 40.33 77 TYR A C 1
ATOM 548 O O . TYR A 1 79 ? -1.822 -18.762 -0.462 1.00 42.53 77 TYR A O 1
ATOM 557 N N . TYR A 1 80 ? -0.619 -17.772 -2.092 1.00 43.84 78 TYR A N 1
ATOM 558 C CA . TYR A 1 80 ? -0.639 -18.926 -2.983 1.00 47.94 78 TYR A CA 1
ATOM 559 C C . TYR A 1 80 ? 0.017 -20.162 -2.382 1.00 49.44 78 TYR A C 1
ATOM 560 O O . TYR A 1 80 ? -0.478 -21.277 -2.551 1.00 48.89 78 TYR A O 1
ATOM 569 N N . VAL A 1 81 ? 1.133 -19.961 -1.688 1.00 47.86 79 VAL A N 1
ATOM 570 C CA . VAL A 1 81 ? 1.856 -21.070 -1.072 1.00 45.40 79 VAL A CA 1
ATOM 571 C C . VAL A 1 81 ? 1.366 -21.360 0.342 1.00 48.60 79 VAL A C 1
ATOM 572 O O . VAL A 1 81 ? 1.926 -22.207 1.035 1.00 51.20 79 VAL A O 1
ATOM 576 N N . SER A 1 82 ? 0.326 -20.649 0.766 1.00 43.71 80 SER A N 1
ATOM 577 C CA . SER A 1 82 ? -0.259 -20.861 2.085 1.00 48.67 80 SER A CA 1
ATOM 578 C C . SER A 1 82 ? -1.229 -22.037 2.080 1.00 53.76 80 SER A C 1
ATOM 579 O O . SER A 1 82 ? -1.414 -22.703 1.059 1.00 52.03 80 SER A O 1
ATOM 582 N N . ASN A 1 83 ? -1.839 -22.288 3.234 1.00 54.45 81 ASN A N 1
ATOM 583 C CA . ASN A 1 83 ? -2.944 -23.232 3.334 1.00 53.48 81 ASN A CA 1
ATOM 584 C C . ASN A 1 83 ? -4.212 -22.506 3.774 1.00 48.93 81 ASN A C 1
ATOM 585 O O . ASN A 1 83 ? -4.194 -21.292 3.979 1.00 47.18 81 ASN A O 1
ATOM 590 N N . GLU A 1 84 ? -5.303 -23.247 3.928 1.00 44.88 82 GLU A N 1
ATOM 591 C CA . GLU A 1 84 ? -6.580 -22.662 4.333 1.00 54.69 82 GLU A CA 1
ATOM 592 C C . GLU A 1 84 ? -6.487 -21.963 5.688 1.00 53.36 82 GLU A C 1
ATOM 593 O O . GLU A 1 84 ? -7.046 -20.881 5.879 1.00 49.32 82 GLU A O 1
ATOM 599 N N . GLU A 1 85 ? -5.770 -22.588 6.618 1.00 47.17 83 GLU A N 1
ATOM 600 C CA . GLU A 1 85 ? -5.597 -22.052 7.965 1.00 53.72 83 GLU A CA 1
ATOM 601 C C . GLU A 1 85 ? -4.966 -20.659 7.963 1.00 52.55 83 GLU A C 1
ATOM 602 O O . GLU A 1 85 ? -5.442 -19.758 8.654 1.00 46.54 83 GLU A O 1
ATOM 608 N N . LEU A 1 86 ? -3.898 -20.489 7.187 1.00 45.37 84 LEU A N 1
ATOM 609 C CA . LEU A 1 86 ? -3.227 -19.194 7.075 1.00 49.13 84 LEU A CA 1
ATOM 610 C C . LEU A 1 86 ? -4.088 -18.179 6.324 1.00 48.25 84 LEU A C 1
ATOM 611 O O . LEU A 1 86 ? -4.158 -17.010 6.704 1.00 44.71 84 LEU A O 1
ATOM 616 N N . ARG A 1 87 ? -4.740 -18.633 5.257 1.00 44.27 85 ARG A N 1
ATOM 617 C CA . ARG A 1 87 ? -5.576 -17.764 4.433 1.00 41.86 85 ARG A CA 1
ATOM 618 C C . ARG A 1 87 ? -6.823 -17.294 5.175 1.00 47.68 85 ARG A C 1
ATOM 619 O O . ARG A 1 87 ? -7.337 -16.205 4.919 1.00 49.76 85 ARG A O 1
ATOM 627 N N . GLY A 1 88 ? -7.302 -18.126 6.094 1.00 45.47 86 GLY A N 1
ATOM 628 C CA . GLY A 1 88 ? -8.567 -17.894 6.767 1.00 52.78 86 GLY A CA 1
ATOM 629 C C . GLY A 1 88 ? -9.588 -18.935 6.348 1.00 51.50 86 GLY A C 1
ATOM 630 O O . GLY A 1 88 ? -9.988 -18.981 5.186 1.00 48.34 86 GLY A O 1
ATOM 631 N N . SER A 1 89 ? -10.010 -19.770 7.294 1.00 51.44 87 SER A N 1
ATOM 632 C CA . SER A 1 89 ? -10.914 -20.883 7.002 1.00 52.10 87 SER A CA 1
ATOM 633 C C . SER A 1 89 ? -12.364 -20.446 6.810 1.00 56.41 87 SER A C 1
ATOM 634 O O . SER A 1 89 ? -13.130 -21.104 6.109 1.00 65.01 87 SER A O 1
ATOM 637 N N . THR A 1 90 ? -12.737 -19.344 7.452 1.00 53.15 88 THR A N 1
ATOM 638 C CA . THR A 1 90 ? -14.064 -18.762 7.284 1.00 48.57 88 THR A CA 1
ATOM 639 C C . THR A 1 90 ? -13.933 -17.442 6.535 1.00 48.44 88 THR A C 1
ATOM 640 O O . THR A 1 90 ? -12.853 -16.850 6.511 1.00 51.30 88 THR A O 1
ATOM 644 N N . PRO A 1 91 ? -15.030 -16.977 5.912 1.00 47.12 89 PRO A N 1
ATOM 645 C CA . PRO A 1 91 ? -15.004 -15.649 5.289 1.00 49.45 89 PRO A CA 1
ATOM 646 C C . PRO A 1 91 ? -14.663 -14.542 6.287 1.00 45.49 89 PRO A C 1
ATOM 647 O O . PRO A 1 91 ? -14.003 -13.574 5.910 1.00 42.05 89 PRO A O 1
ATOM 651 N N . GLU A 1 92 ? -15.108 -14.684 7.534 1.00 45.10 90 GLU A N 1
ATOM 652 C CA . GLU A 1 92 ? -14.752 -13.735 8.588 1.00 43.21 90 GLU A CA 1
ATOM 653 C C . GLU A 1 92 ? -13.247 -13.714 8.827 1.00 41.45 90 GLU A C 1
ATOM 654 O O . GLU A 1 92 ? -12.626 -12.653 8.854 1.00 42.02 90 GLU A O 1
ATOM 660 N N . ALA A 1 93 ? -12.669 -14.899 9.000 1.00 45.14 91 ALA A N 1
ATOM 661 C CA . ALA A 1 93 ? -11.237 -15.038 9.247 1.00 48.40 91 ALA A CA 1
ATOM 662 C C . ALA A 1 93 ? -10.412 -14.567 8.052 1.00 45.11 91 ALA A C 1
ATOM 663 O O . ALA A 1 93 ? -9.353 -13.961 8.216 1.00 42.89 91 ALA A O 1
ATOM 665 N N . ALA A 1 94 ? -10.903 -14.854 6.851 1.00 43.52 92 ALA A N 1
ATOM 666 C CA . ALA A 1 94 ? -10.214 -14.470 5.622 1.00 43.34 92 ALA A CA 1
ATOM 667 C C . ALA A 1 94 ? -10.285 -12.964 5.379 1.00 39.17 92 ALA A C 1
ATOM 668 O O . ALA A 1 94 ? -9.347 -12.370 4.851 1.00 40.93 92 ALA A O 1
ATOM 670 N N . ALA A 1 95 ? -11.407 -12.354 5.750 1.00 39.65 93 ALA A N 1
ATOM 671 C CA . ALA A 1 95 ? -11.548 -10.904 5.664 1.00 41.65 93 ALA A CA 1
ATOM 672 C C . ALA A 1 95 ? -10.570 -10.251 6.633 1.00 37.01 93 ALA A C 1
ATOM 673 O O . ALA A 1 95 ? -9.952 -9.234 6.319 1.00 37.33 93 ALA A O 1
ATOM 675 N N . GLN A 1 96 ? -10.438 -10.847 7.815 1.00 42.29 94 GLN A N 1
ATOM 676 C CA . GLN A 1 96 ? -9.528 -10.342 8.838 1.00 46.80 94 GLN A CA 1
ATOM 677 C C . GLN A 1 96 ? -8.061 -10.449 8.422 1.00 43.62 94 GLN A C 1
ATOM 678 O O . GLN A 1 96 ? -7.248 -9.602 8.788 1.00 42.30 94 GLN A O 1
ATOM 684 N N . VAL A 1 97 ? -7.727 -11.494 7.667 1.00 43.43 95 VAL A N 1
ATOM 685 C CA . VAL A 1 97 ? -6.376 -11.644 7.127 1.00 41.36 95 VAL A CA 1
ATOM 686 C C . VAL A 1 97 ? -6.057 -10.508 6.157 1.00 39.02 95 VAL A C 1
ATOM 687 O O . VAL A 1 97 ? -5.040 -9.827 6.301 1.00 42.50 95 VAL A O 1
ATOM 691 N N . VAL A 1 98 ? -6.937 -10.315 5.176 1.00 39.41 96 VAL A N 1
ATOM 692 C CA . VAL A 1 98 ? -6.823 -9.223 4.209 1.00 43.84 96 VAL A CA 1
ATOM 693 C C . VAL A 1 98 ? -6.691 -7.878 4.917 1.00 38.00 96 VAL A C 1
ATOM 694 O O . VAL A 1 98 ? -5.925 -7.010 4.497 1.00 37.99 96 VAL A O 1
ATOM 698 N N . GLN A 1 99 ? -7.440 -7.727 6.004 1.00 38.14 97 GLN A N 1
ATOM 699 C CA . GLN A 1 99 ? -7.436 -6.508 6.809 1.00 44.89 97 GLN A CA 1
ATOM 700 C C . GLN A 1 99 ? -6.039 -6.148 7.313 1.00 45.76 97 GLN A C 1
ATOM 701 O O . GLN A 1 99 ? -5.574 -5.023 7.129 1.00 39.22 97 GLN A O 1
ATOM 707 N N . TRP A 1 100 ? -5.367 -7.109 7.938 1.00 40.78 98 TRP A N 1
ATOM 708 C CA . TRP A 1 100 ? -4.049 -6.856 8.513 1.00 44.90 98 TRP A CA 1
ATOM 709 C C . TRP A 1 100 ? -2.954 -6.772 7.452 1.00 42.26 98 TRP A C 1
ATOM 710 O O . TRP A 1 100 ? -1.979 -6.036 7.610 1.00 46.41 98 TRP A O 1
ATOM 721 N N . VAL A 1 101 ? -3.120 -7.533 6.376 1.00 40.56 99 VAL A N 1
ATOM 722 C CA . VAL A 1 101 ? -2.201 -7.474 5.244 1.00 41.06 99 VAL A CA 1
ATOM 723 C C . VAL A 1 101 ? -2.255 -6.097 4.582 1.00 43.13 99 VAL A C 1
ATOM 724 O O . VAL A 1 101 ? -1.222 -5.478 4.324 1.00 46.84 99 VAL A O 1
ATOM 728 N N . SER A 1 102 ? -3.469 -5.620 4.322 1.00 38.21 100 SER A N 1
ATOM 729 C CA . SER A 1 102 ? -3.673 -4.283 3.772 1.00 46.77 100 SER A CA 1
ATOM 730 C C . SER A 1 102 ? -3.224 -3.196 4.753 1.00 51.04 100 SER A C 1
ATOM 731 O O . SER A 1 102 ? -2.687 -2.170 4.339 1.00 43.81 100 SER A O 1
ATOM 734 N N . PHE A 1 103 ? -3.448 -3.420 6.047 1.00 53.14 101 PHE A N 1
ATOM 735 C CA . PHE A 1 103 ? -2.992 -2.484 7.072 1.00 52.95 101 PHE A CA 1
ATOM 736 C C . PHE A 1 103 ? -1.473 -2.398 7.063 1.00 54.48 101 PHE A C 1
ATOM 737 O O . PHE A 1 103 ? -0.901 -1.317 7.192 1.00 49.89 101 PHE A O 1
ATOM 745 N N . ALA A 1 104 ? -0.826 -3.549 6.923 1.00 53.41 102 ALA A N 1
ATOM 746 C CA . ALA A 1 104 ? 0.629 -3.602 6.859 1.00 51.49 102 ALA A CA 1
ATOM 747 C C . ALA A 1 104 ? 1.156 -2.821 5.659 1.00 52.17 102 ALA A C 1
ATOM 748 O O . ALA A 1 104 ? 2.111 -2.051 5.777 1.00 54.90 102 ALA A O 1
ATOM 750 N N . ASP A 1 105 ? 0.528 -3.027 4.506 1.00 46.80 103 ASP A N 1
ATOM 751 C CA . ASP A 1 105 ? 0.946 -2.381 3.263 1.00 54.88 103 ASP A CA 1
ATOM 752 C C . ASP A 1 105 ? 0.731 -0.866 3.252 1.00 49.76 103 ASP A C 1
ATOM 753 O O . ASP A 1 105 ? 1.593 -0.117 2.799 1.00 53.13 103 ASP A O 1
ATOM 758 N N . SER A 1 106 ? -0.418 -0.418 3.749 1.00 47.17 104 SER A N 1
ATOM 759 C CA . SER A 1 106 ? -0.800 0.992 3.642 1.00 56.70 104 SER A CA 1
ATOM 760 C C . SER A 1 106 ? -0.344 1.845 4.822 1.00 57.04 104 SER A C 1
ATOM 761 O O . SER A 1 106 ? 0.018 3.008 4.653 1.00 54.48 104 SER A O 1
ATOM 764 N N . ASP A 1 107 ? -0.371 1.269 6.018 1.00 57.65 105 ASP A N 1
ATOM 765 C CA . ASP A 1 107 ? -0.105 2.042 7.226 1.00 62.77 105 ASP A CA 1
ATOM 766 C C . ASP A 1 107 ? 1.309 1.878 7.785 1.00 60.01 105 ASP A C 1
ATOM 767 O O . ASP A 1 107 ? 1.873 2.830 8.315 1.00 56.39 105 ASP A O 1
ATOM 772 N N . ILE A 1 108 ? 1.884 0.686 7.655 1.00 56.21 106 ILE A N 1
ATOM 773 C CA . ILE A 1 108 ? 3.203 0.418 8.231 1.00 54.83 106 ILE A CA 1
ATOM 774 C C . ILE A 1 108 ? 4.370 0.652 7.267 1.00 49.23 106 ILE A C 1
ATOM 775 O O . ILE A 1 108 ? 5.341 1.317 7.621 1.00 53.14 106 ILE A O 1
ATOM 780 N N . VAL A 1 109 ? 4.269 0.104 6.059 1.00 52.16 107 VAL A N 1
ATOM 781 C CA . VAL A 1 109 ? 5.345 0.195 5.067 1.00 56.65 107 VAL A CA 1
ATOM 782 C C . VAL A 1 109 ? 5.901 1.611 4.818 1.00 60.73 107 VAL A C 1
ATOM 783 O O . VAL A 1 109 ? 7.116 1.802 4.853 1.00 61.00 107 VAL A O 1
ATOM 787 N N . PRO A 1 110 ? 5.027 2.610 4.580 1.00 59.03 108 PRO A N 1
ATOM 788 C CA . PRO A 1 110 ? 5.614 3.934 4.317 1.00 62.11 108 PRO A CA 1
ATOM 789 C C . PRO A 1 110 ? 6.344 4.614 5.498 1.00 64.66 108 PRO A C 1
ATOM 790 O O . PRO A 1 110 ? 7.498 5.005 5.310 1.00 67.00 108 PRO A O 1
ATOM 794 N N . PRO A 1 111 ? 5.708 4.755 6.683 1.00 59.07 109 PRO A N 1
ATOM 795 C CA . PRO A 1 111 ? 6.455 5.472 7.726 1.00 65.18 109 PRO A CA 1
ATOM 796 C C . PRO A 1 111 ? 7.633 4.671 8.279 1.00 70.00 109 PRO A C 1
ATOM 797 O O . PRO A 1 111 ? 8.552 5.260 8.848 1.00 65.19 109 PRO A O 1
ATOM 801 N N . ALA A 1 112 ? 7.600 3.351 8.121 1.00 69.41 110 ALA A N 1
ATOM 802 C CA . ALA A 1 112 ? 8.748 2.517 8.460 1.00 70.61 110 ALA A CA 1
ATOM 803 C C . ALA A 1 112 ? 9.877 2.770 7.466 1.00 71.57 110 ALA A C 1
ATOM 804 O O . ALA A 1 112 ? 11.049 2.813 7.838 1.00 74.40 110 ALA A O 1
ATOM 806 N N . SER A 1 113 ? 9.509 2.928 6.198 1.00 63.74 111 SER A N 1
ATOM 807 C CA . SER A 1 113 ? 10.464 3.255 5.145 1.00 71.04 111 SER A CA 1
ATOM 808 C C . SER A 1 113 ? 11.123 4.611 5.392 1.00 75.17 111 SER A C 1
ATOM 809 O O . SER A 1 113 ? 12.341 4.743 5.288 1.00 83.18 111 SER A O 1
ATOM 812 N N . THR A 1 114 ? 10.310 5.614 5.717 1.00 74.81 112 THR A N 1
ATOM 813 C CA . THR A 1 114 ? 10.805 6.968 5.975 1.00 75.96 112 THR A CA 1
ATOM 814 C C . THR A 1 114 ? 11.756 7.014 7.174 1.00 81.87 112 THR A C 1
ATOM 815 O O . THR A 1 114 ? 12.726 7.774 7.182 1.00 84.14 112 THR A O 1
ATOM 819 N N . TRP A 1 115 ? 11.406 6.334 8.248 1.00 85.94 113 TRP A N 1
ATOM 820 C CA . TRP A 1 115 ? 12.295 6.235 9.384 1.00 87.58 113 TRP A CA 1
ATOM 821 C C . TRP A 1 115 ? 13.519 5.367 9.180 1.00 88.88 113 TRP A C 1
ATOM 822 O O . TRP A 1 115 ? 14.616 5.774 9.475 1.00 94.47 113 TRP A O 1
ATOM 833 N N . VAL A 1 116 ? 13.333 4.170 8.669 1.00 79.57 114 VAL A N 1
ATOM 834 C CA . VAL A 1 116 ? 14.443 3.261 8.457 1.00 85.11 114 VAL A CA 1
ATOM 835 C C . VAL A 1 116 ? 15.423 3.538 7.354 1.00 89.20 114 VAL A C 1
ATOM 836 O O . VAL A 1 116 ? 16.593 3.290 7.529 1.00 91.74 114 VAL A O 1
ATOM 840 N N . PHE A 1 117 ? 14.966 4.010 6.211 1.00 90.34 115 PHE A N 1
ATOM 841 C CA . PHE A 1 117 ? 15.858 4.110 5.060 1.00 92.30 115 PHE A CA 1
ATOM 842 C C . PHE A 1 117 ? 17.005 5.025 5.414 1.00 93.55 115 PHE A C 1
ATOM 843 O O . PHE A 1 117 ? 18.109 4.835 4.938 1.00 93.70 115 PHE A O 1
ATOM 845 N N . PRO A 1 118 ? 16.675 6.102 6.250 1.00 100.56 116 PRO A N 1
ATOM 846 C CA . PRO A 1 118 ? 17.833 6.949 6.595 1.00 103.82 116 PRO A CA 1
ATOM 847 C C . PRO A 1 118 ? 18.913 6.261 7.429 1.00 97.94 116 PRO A C 1
ATOM 848 O O . PRO A 1 118 ? 20.077 6.516 7.202 1.00 100.60 116 PRO A O 1
ATOM 852 N N . THR A 1 119 ? 18.534 5.430 8.385 1.00 90.01 117 THR A N 1
ATOM 853 C CA . THR A 1 119 ? 19.510 4.710 9.167 1.00 93.51 117 THR A CA 1
ATOM 854 C C . THR A 1 119 ? 20.273 3.807 8.234 1.00 101.22 117 THR A C 1
ATOM 855 O O . THR A 1 119 ? 21.455 3.553 8.409 1.00 105.00 117 THR A O 1
ATOM 859 N N . LEU A 1 120 ? 19.591 3.364 7.197 1.00 101.51 118 LEU A N 1
ATOM 860 C CA . LEU A 1 120 ? 20.212 2.557 6.175 1.00 100.91 118 LEU A CA 1
ATOM 861 C C . LEU A 1 120 ? 20.874 3.437 5.137 1.00 102.83 118 LEU A C 1
ATOM 862 O O . LEU A 1 120 ? 21.750 3.017 4.422 1.00 99.45 118 LEU A O 1
ATOM 864 N N . GLY A 1 121 ? 20.446 4.677 5.060 1.00 110.11 119 GLY A N 1
ATOM 865 C CA . GLY A 1 121 ? 21.037 5.609 4.125 1.00 116.05 119 GLY A CA 1
ATOM 866 C C . GLY A 1 121 ? 20.387 5.521 2.767 1.00 118.78 119 GLY A C 1
ATOM 867 O O . GLY A 1 121 ? 20.852 6.136 1.818 1.00 118.07 119 GLY A O 1
ATOM 868 N N . ILE A 1 122 ? 19.306 4.755 2.682 1.00 118.83 120 ILE A N 1
ATOM 869 C CA . ILE A 1 122 ? 18.613 4.543 1.428 1.00 117.21 120 ILE A CA 1
ATOM 870 C C . ILE A 1 122 ? 17.784 5.764 1.063 1.00 119.82 120 ILE A C 1
ATOM 871 O O . ILE A 1 122 ? 17.347 5.921 -0.063 1.00 117.16 120 ILE A O 1
ATOM 881 N N . HIS A 1 124 ? 16.808 10.069 2.412 1.00 127.22 122 HIS A N 1
ATOM 882 C CA . HIS A 1 124 ? 17.389 11.342 2.755 1.00 128.19 122 HIS A CA 1
ATOM 883 C C . HIS A 1 124 ? 16.651 11.758 4.000 1.00 128.34 122 HIS A C 1
ATOM 884 O O . HIS A 1 124 ? 15.431 11.744 4.016 1.00 126.66 122 HIS A O 1
ATOM 886 N N . HIS A 1 125 ? 17.386 12.119 5.043 1.00 130.70 123 HIS A N 1
ATOM 887 C CA . HIS A 1 125 ? 16.805 12.408 6.352 1.00 128.92 123 HIS A CA 1
ATOM 888 C C . HIS A 1 125 ? 16.236 13.811 6.472 1.00 126.54 123 HIS A C 1
ATOM 889 O O . HIS A 1 125 ? 16.965 14.789 6.433 1.00 129.44 123 HIS A O 1
ATOM 896 N N . ASN A 1 126 ? 14.938 13.903 6.669 1.00 120.22 124 ASN A N 1
ATOM 897 C CA . ASN A 1 126 ? 14.337 15.177 6.938 1.00 115.94 124 ASN A CA 1
ATOM 898 C C . ASN A 1 126 ? 13.811 15.101 8.345 1.00 109.83 124 ASN A C 1
ATOM 899 O O . ASN A 1 126 ? 12.788 14.508 8.616 1.00 109.48 124 ASN A O 1
ATOM 904 N N . LYS A 1 127 ? 14.543 15.713 9.245 1.00 122.52 125 LYS A N 1
ATOM 905 C CA . LYS A 1 127 ? 14.347 15.557 10.685 1.00 116.00 125 LYS A CA 1
ATOM 906 C C . LYS A 1 127 ? 12.884 15.675 11.104 1.00 110.19 125 LYS A C 1
ATOM 907 O O . LYS A 1 127 ? 12.471 15.095 12.107 1.00 108.26 125 LYS A O 1
ATOM 909 N N . GLN A 1 128 ? 12.104 16.421 10.327 1.00 104.34 126 GLN A N 1
ATOM 910 C CA . GLN A 1 128 ? 10.668 16.520 10.560 1.00 99.72 126 GLN A CA 1
ATOM 911 C C . GLN A 1 128 ? 9.940 15.265 10.078 1.00 92.28 126 GLN A C 1
ATOM 912 O O . GLN A 1 128 ? 9.186 14.653 10.834 1.00 88.51 126 GLN A O 1
ATOM 918 N N . ALA A 1 129 ? 10.169 14.886 8.822 1.00 82.87 127 ALA A N 1
ATOM 919 C CA . ALA A 1 129 ? 9.578 13.671 8.264 1.00 77.08 127 ALA A CA 1
ATOM 920 C C . ALA A 1 129 ? 9.933 12.440 9.100 1.00 74.03 127 ALA A C 1
ATOM 921 O O . ALA A 1 129 ? 9.050 11.704 9.547 1.00 74.52 127 ALA A O 1
ATOM 923 N N . THR A 1 130 ? 11.231 12.231 9.302 1.00 68.62 128 THR A N 1
ATOM 924 C CA . THR A 1 130 ? 11.744 11.147 10.141 1.00 78.97 128 THR A CA 1
ATOM 925 C C . THR A 1 130 ? 11.099 11.111 11.535 1.00 84.31 128 THR A C 1
ATOM 926 O O . THR A 1 130 ? 10.773 10.037 12.044 1.00 85.00 128 THR A O 1
ATOM 930 N N . GLU A 1 131 ? 10.895 12.281 12.138 1.00 83.18 129 GLU A N 1
ATOM 931 C CA . GLU A 1 131 ? 10.266 12.358 13.458 1.00 90.98 129 GLU A CA 1
ATOM 932 C C . GLU A 1 131 ? 8.760 12.111 13.388 1.00 91.38 129 GLU A C 1
ATOM 933 O O . GLU A 1 131 ? 8.176 11.538 14.309 1.00 89.04 129 GLU A O 1
ATOM 939 N N . ASN A 1 132 ? 8.132 12.552 12.301 1.00 83.93 130 ASN A N 1
ATOM 940 C CA . ASN A 1 132 ? 6.720 12.263 12.079 1.00 80.90 130 ASN A CA 1
ATOM 941 C C . ASN A 1 132 ? 6.511 10.778 11.809 1.00 76.61 130 ASN A C 1
ATOM 942 O O . ASN A 1 132 ? 5.517 10.194 12.235 1.00 68.54 130 ASN A O 1
ATOM 947 N N . ALA A 1 133 ? 7.458 10.174 11.095 1.00 78.19 131 ALA A N 1
ATOM 948 C CA . ALA A 1 133 ? 7.426 8.740 10.839 1.00 72.93 131 ALA A CA 1
ATOM 949 C C . ALA A 1 133 ? 7.504 7.978 12.157 1.00 73.75 131 ALA A C 1
ATOM 950 O O . ALA A 1 133 ? 6.837 6.957 12.334 1.00 73.30 131 ALA A O 1
ATOM 952 N N . LYS A 1 134 ? 8.323 8.485 13.075 1.00 70.48 132 LYS A N 1
ATOM 953 C CA . LYS A 1 134 ? 8.436 7.922 14.418 1.00 74.00 132 LYS A CA 1
ATOM 954 C C . LYS A 1 134 ? 7.085 7.869 15.118 1.00 74.83 132 LYS A C 1
ATOM 955 O O . LYS A 1 134 ? 6.687 6.833 15.647 1.00 69.46 132 LYS A O 1
ATOM 961 N N . GLU A 1 135 ? 6.408 8.989 15.096 1.00 81.35 133 GLU A N 1
ATOM 962 C CA . GLU A 1 135 ? 5.128 9.092 15.718 1.00 86.68 133 GLU A CA 1
ATOM 963 C C . GLU A 1 135 ? 4.159 8.175 15.015 1.00 83.95 133 GLU A C 1
ATOM 964 O O . GLU A 1 135 ? 3.266 7.652 15.639 1.00 82.72 133 GLU A O 1
ATOM 970 N N . GLU A 1 136 ? 4.294 8.033 13.707 1.00 80.25 134 GLU A N 1
ATOM 971 C CA . GLU A 1 136 ? 3.401 7.165 12.964 1.00 80.69 134 GLU A CA 1
ATOM 972 C C . GLU A 1 136 ? 3.567 5.739 13.435 1.00 77.14 134 GLU A C 1
ATOM 973 O O . GLU A 1 136 ? 2.605 5.027 13.654 1.00 73.71 134 GLU A O 1
ATOM 979 N N . VAL A 1 137 ? 4.817 5.342 13.577 1.00 74.86 135 VAL A N 1
ATOM 980 C CA . VAL A 1 137 ? 5.157 4.020 13.998 1.00 68.72 135 VAL A CA 1
ATOM 981 C C . VAL A 1 137 ? 4.692 3.814 15.403 1.00 70.21 135 VAL A C 1
ATOM 982 O O . VAL A 1 137 ? 4.266 2.738 15.748 1.00 72.13 135 VAL A O 1
ATOM 986 N N . ARG A 1 138 ? 4.806 4.839 16.218 1.00 64.58 136 ARG A N 1
ATOM 987 C CA . ARG A 1 138 ? 4.374 4.724 17.576 1.00 70.04 136 ARG A CA 1
ATOM 988 C C . ARG A 1 138 ? 2.896 4.486 17.592 1.00 71.70 136 ARG A C 1
ATOM 989 O O . ARG A 1 138 ? 2.406 3.685 18.348 1.00 71.99 136 ARG A O 1
ATOM 997 N N . ARG A 1 139 ? 2.179 5.166 16.730 1.00 71.80 137 ARG A N 1
ATOM 998 C CA . ARG A 1 139 ? 0.744 4.985 16.639 1.00 72.10 137 ARG A CA 1
ATOM 999 C C . ARG A 1 139 ? 0.407 3.565 16.237 1.00 65.89 137 ARG A C 1
ATOM 1000 O O . ARG A 1 139 ? -0.495 2.969 16.761 1.00 66.84 137 ARG A O 1
ATOM 1008 N N . ILE A 1 140 ? 1.149 3.034 15.293 1.00 67.75 138 ILE A N 1
ATOM 1009 C CA . ILE A 1 140 ? 0.919 1.688 14.844 1.00 63.83 138 ILE A CA 1
ATOM 1010 C C . ILE A 1 140 ? 1.174 0.682 15.954 1.00 63.88 138 ILE A C 1
ATOM 1011 O O . ILE A 1 140 ? 0.399 -0.245 16.156 1.00 56.02 138 ILE A O 1
ATOM 1016 N N . LEU A 1 141 ? 2.256 0.888 16.683 1.00 60.53 139 LEU A N 1
ATOM 1017 C CA . LEU A 1 141 ? 2.616 -0.044 17.705 1.00 62.09 139 LEU A CA 1
ATOM 1018 C C . LEU A 1 141 ? 1.530 0.003 18.721 1.00 63.61 139 LEU A C 1
ATOM 1019 O O . LEU A 1 141 ? 1.119 -1.002 19.234 1.00 70.75 139 LEU A O 1
ATOM 1024 N N . GLY A 1 142 ? 1.038 1.187 18.986 1.00 61.80 140 GLY A N 1
ATOM 1025 C CA . GLY A 1 142 ? -0.002 1.346 19.968 1.00 65.13 140 GLY A CA 1
ATOM 1026 C C . GLY A 1 142 ? -1.293 0.673 19.599 1.00 65.43 140 GLY A C 1
ATOM 1027 O O . GLY A 1 142 ? -1.991 0.146 20.429 1.00 63.14 140 GLY A O 1
ATOM 1028 N N . LEU A 1 143 ? -1.644 0.770 18.339 1.00 58.12 141 LEU A N 1
ATOM 1029 C CA . LEU A 1 143 ? -2.832 0.125 17.859 1.00 60.57 141 LEU A CA 1
ATOM 1030 C C . LEU A 1 143 ? -2.715 -1.389 17.964 1.00 53.11 141 LEU A C 1
ATOM 1031 O O . LEU A 1 143 ? -3.641 -2.045 18.359 1.00 52.87 141 LEU A O 1
ATOM 1036 N N . LEU A 1 144 ? -1.557 -1.925 17.613 1.00 53.57 142 LEU A N 1
ATOM 1037 C CA . LEU A 1 144 ? -1.370 -3.356 17.702 1.00 49.67 142 LEU A CA 1
ATOM 1038 C C . LEU A 1 144 ? -1.455 -3.825 19.138 1.00 48.40 142 LEU A C 1
ATOM 1039 O O . LEU A 1 144 ? -2.013 -4.857 19.438 1.00 51.98 142 LEU A O 1
ATOM 1044 N N . ASP A 1 145 ? -0.884 -3.032 20.019 1.00 42.12 143 ASP A N 1
ATOM 1045 C CA . ASP A 1 145 ? -0.793 -3.349 21.440 1.00 51.93 143 ASP A CA 1
ATOM 1046 C C . ASP A 1 145 ? -2.163 -3.452 22.102 1.00 55.77 143 ASP A C 1
ATOM 1047 O O . ASP A 1 145 ? -2.419 -4.370 22.880 1.00 51.28 143 ASP A O 1
ATOM 1052 N N . ALA A 1 146 ? -3.041 -2.505 21.790 1.00 56.49 144 ALA A N 1
ATOM 1053 C CA . ALA A 1 146 ? -4.386 -2.496 22.353 1.00 59.41 144 ALA A CA 1
ATOM 1054 C C . ALA A 1 146 ? -5.226 -3.642 21.798 1.00 61.05 144 ALA A C 1
ATOM 1055 O O . ALA A 1 146 ? -6.085 -4.188 22.491 1.00 65.96 144 ALA A O 1
ATOM 1057 N N . TYR A 1 147 ? -4.975 -3.997 20.542 1.00 55.78 145 TYR A N 1
ATOM 1058 C CA . TYR A 1 147 ? -5.679 -5.096 19.890 1.00 56.22 145 TYR A CA 1
ATOM 1059 C C . TYR A 1 147 ? -5.239 -6.434 20.472 1.00 54.74 145 TYR A C 1
ATOM 1060 O O . TYR A 1 147 ? -6.060 -7.315 20.725 1.00 48.70 145 TYR A O 1
ATOM 1069 N N . LEU A 1 148 ? -3.934 -6.573 20.685 1.00 56.07 146 LEU A N 1
ATOM 1070 C CA . LEU A 1 148 ? -3.345 -7.825 21.153 1.00 58.08 146 LEU A CA 1
ATOM 1071 C C . LEU A 1 148 ? -3.398 -7.987 22.670 1.00 58.94 146 LEU A C 1
ATOM 1072 O O . LEU A 1 148 ? -2.845 -8.942 23.216 1.00 54.69 146 LEU A O 1
ATOM 1077 N N . LYS A 1 149 ? -4.060 -7.055 23.348 1.00 52.57 147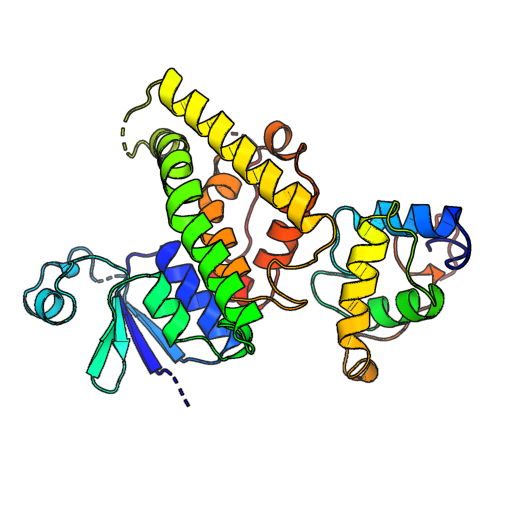 LYS A N 1
ATOM 1078 C CA . LYS A 1 149 ? -4.190 -7.130 24.800 1.00 56.86 147 LYS A CA 1
ATOM 1079 C C . LYS A 1 149 ? -4.972 -8.375 25.204 1.00 54.33 147 LYS A C 1
ATOM 1080 O O . LYS A 1 149 ? -4.716 -8.974 26.246 1.00 58.36 147 LYS A O 1
ATOM 1086 N N . THR A 1 150 ? -5.915 -8.765 24.351 1.00 53.68 148 THR A N 1
ATOM 1087 C CA . THR A 1 150 ? -6.776 -9.916 24.604 1.00 54.26 148 THR A CA 1
ATOM 1088 C C . THR A 1 150 ? -6.530 -11.058 23.617 1.00 46.57 148 THR A C 1
ATOM 1089 O O . THR A 1 150 ? -7.271 -12.039 23.605 1.00 46.81 148 THR A O 1
ATOM 1093 N N . ARG A 1 151 ? -5.503 -10.921 22.782 1.00 43.02 149 ARG A N 1
ATOM 1094 C CA . ARG A 1 151 ? -5.233 -11.907 21.736 1.00 47.80 149 ARG A CA 1
ATOM 1095 C C . ARG A 1 151 ? -3.779 -12.385 21.710 1.00 43.87 149 ARG A C 1
ATOM 1096 O O . ARG A 1 151 ? -2.859 -11.621 22.005 1.00 48.27 149 ARG A O 1
ATOM 1104 N N . THR A 1 152 ? -3.588 -13.653 21.350 1.00 45.44 150 THR A N 1
ATOM 1105 C CA . THR A 1 152 ? -2.252 -14.225 21.196 1.00 43.59 150 THR A CA 1
ATOM 1106 C C . THR A 1 152 ? -1.754 -13.970 19.774 1.00 43.93 150 THR A C 1
ATOM 1107 O O . THR A 1 152 ? -0.595 -13.612 19.559 1.00 42.62 150 THR A O 1
ATOM 1111 N N . PHE A 1 153 ? -2.647 -14.157 18.808 1.00 37.66 151 PHE A N 1
ATOM 1112 C CA . PHE A 1 153 ? -2.358 -13.834 17.415 1.00 42.04 151 PHE A CA 1
ATOM 1113 C C . PHE A 1 153 ? -3.452 -12.929 16.851 1.00 42.60 151 PHE A C 1
ATOM 1114 O O . PHE A 1 153 ? -4.482 -12.726 17.495 1.00 44.23 151 PHE A O 1
ATOM 1122 N N . LEU A 1 154 ? -3.230 -12.385 15.657 1.00 36.42 152 LEU A N 1
ATOM 1123 C CA . LEU A 1 154 ? -4.132 -11.377 15.096 1.00 41.50 152 LEU A CA 1
ATOM 1124 C C . LEU A 1 154 ? -5.505 -11.916 14.693 1.00 42.20 152 LEU A C 1
ATOM 1125 O O . LEU A 1 154 ? -6.523 -11.250 14.889 1.00 47.57 152 LEU A O 1
ATOM 1130 N N . VAL A 1 155 ? -5.530 -13.119 14.127 1.00 38.39 153 VAL A N 1
ATOM 1131 C CA . VAL A 1 155 ? -6.782 -13.724 13.680 1.00 37.44 153 VAL A CA 1
ATOM 1132 C C . VAL A 1 155 ? -6.981 -15.112 14.282 1.00 35.48 153 VAL A C 1
ATOM 1133 O O . VAL A 1 155 ? -6.136 -15.996 14.120 1.00 39.96 153 VAL A O 1
ATOM 1137 N N . GLY A 1 156 ? -8.101 -15.298 14.976 1.00 41.89 154 GLY A N 1
ATOM 1138 C CA . GLY A 1 156 ? -8.379 -16.558 15.644 1.00 41.09 154 GLY A CA 1
ATOM 1139 C C . GLY A 1 156 ? -7.390 -16.843 16.759 1.00 42.11 154 GLY A C 1
ATOM 1140 O O . GLY A 1 156 ? -6.898 -15.920 17.410 1.00 47.33 154 GLY A O 1
ATOM 1141 N N . GLU A 1 157 ? -7.093 -18.120 16.980 1.00 40.21 155 GLU A N 1
ATOM 1142 C CA . GLU A 1 157 ? -6.133 -18.508 18.005 1.00 42.99 155 GLU A CA 1
ATOM 1143 C C . GLU A 1 157 ? -4.922 -19.224 17.415 1.00 47.11 155 GLU A C 1
ATOM 1144 O O . GLU A 1 157 ? -4.209 -19.936 18.121 1.00 42.44 155 GLU A O 1
ATOM 1150 N N . ARG A 1 158 ? -4.700 -19.027 16.119 1.00 44.52 156 ARG A N 1
ATOM 1151 C CA . ARG A 1 158 ? -3.564 -19.620 15.420 1.00 42.65 156 ARG A CA 1
ATOM 1152 C C . ARG A 1 158 ? -2.876 -18.577 14.543 1.00 43.35 156 ARG A C 1
ATOM 1153 O O . ARG A 1 158 ? -3.490 -17.579 14.165 1.00 38.41 156 ARG A O 1
ATOM 1161 N N . VAL A 1 159 ? -1.605 -18.810 14.226 1.00 44.15 157 VAL A N 1
ATOM 1162 C CA . VAL A 1 159 ? -0.873 -17.947 13.299 1.00 47.89 157 VAL A CA 1
ATOM 1163 C C . VAL A 1 159 ? -1.543 -17.962 11.925 1.00 43.73 157 VAL A C 1
ATOM 1164 O O . VAL A 1 159 ? -1.914 -19.021 11.425 1.00 42.39 157 VAL A O 1
ATOM 1168 N N . THR A 1 160 ? -1.711 -16.787 11.324 1.00 44.70 158 THR A N 1
ATOM 1169 C CA . THR A 1 160 ? -2.229 -16.693 9.962 1.00 44.32 158 THR A CA 1
ATOM 1170 C C . THR A 1 160 ? -1.303 -15.848 9.103 1.00 43.28 158 THR A C 1
ATOM 1171 O O . THR A 1 160 ? -0.231 -15.440 9.551 1.00 37.28 158 THR A O 1
ATOM 1175 N N . LEU A 1 161 ? -1.727 -15.577 7.872 1.00 40.85 159 LEU A N 1
ATOM 1176 C CA . LEU A 1 161 ? -0.996 -14.668 6.997 1.00 42.63 159 LEU A CA 1
ATOM 1177 C C . LEU A 1 161 ? -0.942 -13.270 7.603 1.00 43.39 159 LEU A C 1
ATOM 1178 O O . LEU A 1 161 ? -0.088 -12.466 7.249 1.00 45.46 159 LEU A O 1
ATOM 1183 N N . ALA A 1 162 ? -1.858 -12.990 8.524 1.00 42.77 160 ALA A N 1
ATOM 1184 C CA . ALA A 1 162 ? -1.892 -11.704 9.214 1.00 40.33 160 ALA A CA 1
ATOM 1185 C C . ALA A 1 162 ? -0.626 -11.474 10.040 1.00 38.91 160 ALA A C 1
ATOM 1186 O O . ALA A 1 162 ? 0.073 -10.477 9.851 1.00 38.83 160 ALA A O 1
ATOM 1188 N N . ASP A 1 163 ? -0.339 -12.393 10.957 1.00 37.54 161 ASP A N 1
ATOM 1189 C CA . ASP A 1 163 ? 0.839 -12.284 11.814 1.00 40.04 161 ASP A CA 1
ATOM 1190 C C . ASP A 1 163 ? 2.131 -12.357 11.003 1.00 46.28 161 ASP A C 1
ATOM 1191 O O . ASP A 1 163 ? 3.071 -11.602 11.246 1.00 47.00 161 ASP A O 1
ATOM 1196 N N . ILE A 1 164 ? 2.163 -13.274 10.041 1.00 45.71 162 ILE A N 1
ATOM 1197 C CA . ILE A 1 164 ? 3.320 -13.450 9.165 1.00 45.81 162 ILE A CA 1
ATOM 1198 C C . ILE A 1 164 ? 3.637 -12.170 8.391 1.00 43.25 162 ILE A C 1
ATOM 1199 O O . ILE A 1 164 ? 4.790 -11.735 8.331 1.00 39.52 162 ILE A O 1
ATOM 1204 N N . THR A 1 165 ? 2.604 -11.567 7.807 1.00 38.66 163 THR A N 1
ATOM 1205 C CA . THR A 1 165 ? 2.768 -10.343 7.023 1.00 42.39 163 THR A CA 1
ATOM 1206 C C . THR A 1 165 ? 3.182 -9.147 7.882 1.00 42.07 163 THR A C 1
ATOM 1207 O O . THR A 1 165 ? 4.084 -8.394 7.512 1.00 39.68 163 THR A O 1
ATOM 1211 N N . VAL A 1 166 ? 2.525 -8.969 9.026 1.00 45.51 164 VAL A N 1
ATOM 1212 C CA . VAL A 1 166 ? 2.828 -7.835 9.898 1.00 47.33 164 VAL A CA 1
ATOM 1213 C C . VAL A 1 166 ? 4.220 -7.947 10.529 1.00 46.28 164 VAL A C 1
ATOM 1214 O O . VAL A 1 166 ? 4.955 -6.961 10.591 1.00 42.86 164 VAL A O 1
ATOM 1218 N N . VAL A 1 167 ? 4.581 -9.146 10.984 1.00 40.16 165 VAL A N 1
ATOM 1219 C CA . VAL A 1 167 ? 5.900 -9.379 11.577 1.00 43.78 165 VAL A CA 1
ATOM 1220 C C . VAL A 1 167 ? 7.028 -9.051 10.606 1.00 48.46 165 VAL A C 1
ATOM 1221 O O . VAL A 1 167 ? 7.945 -8.300 10.942 1.00 54.46 165 VAL A O 1
ATOM 1225 N N . CYS A 1 168 ? 6.946 -9.606 9.400 1.00 43.02 166 CYS A N 1
ATOM 1226 C CA . CYS A 1 168 ? 7.950 -9.362 8.368 1.00 50.81 166 CYS A CA 1
ATOM 1227 C C . CYS A 1 168 ? 8.030 -7.886 7.999 1.00 51.66 166 CYS A C 1
ATOM 1228 O O . CYS A 1 168 ? 9.096 -7.380 7.650 1.00 53.74 166 CYS A O 1
ATOM 1231 N N . THR A 1 169 ? 6.895 -7.201 8.080 1.00 48.38 167 THR A N 1
ATOM 1232 C CA . THR A 1 169 ? 6.831 -5.776 7.773 1.00 52.79 167 THR A CA 1
ATOM 1233 C C . THR A 1 169 ? 7.456 -4.945 8.899 1.00 53.72 167 THR A C 1
ATOM 1234 O O . THR A 1 169 ? 8.059 -3.903 8.649 1.00 47.25 167 THR A O 1
ATOM 1238 N N . LEU A 1 170 ? 7.323 -5.423 10.134 1.00 53.54 168 LEU A N 1
ATOM 1239 C CA . LEU A 1 170 ? 7.901 -4.751 11.297 1.00 56.21 168 LEU A CA 1
ATOM 1240 C C . LEU A 1 170 ? 9.321 -5.230 11.571 1.00 57.04 168 LEU A C 1
ATOM 1241 O O . LEU A 1 170 ? 9.966 -4.761 12.509 1.00 59.33 168 LEU A O 1
ATOM 1246 N N . LEU A 1 171 ? 9.797 -6.169 10.758 1.00 53.51 169 LEU A N 1
ATOM 1247 C CA . LEU A 1 171 ? 11.076 -6.832 11.006 1.00 52.66 169 LEU A CA 1
ATOM 1248 C C . LEU A 1 171 ? 12.239 -5.851 11.099 1.00 59.76 169 LEU A C 1
ATOM 1249 O O . LEU A 1 171 ? 13.038 -5.909 12.037 1.00 54.27 169 LEU A O 1
ATOM 1254 N N . TRP A 1 172 ? 12.323 -4.944 10.134 1.00 52.92 170 TRP A N 1
ATOM 1255 C CA . TRP A 1 172 ? 13.441 -4.012 10.072 1.00 57.72 170 TRP A CA 1
ATOM 1256 C C . TRP A 1 172 ? 13.420 -2.977 11.189 1.00 63.65 170 TRP A C 1
ATOM 1257 O O . TRP A 1 172 ? 14.466 -2.631 11.737 1.00 67.64 170 TRP A O 1
ATOM 1268 N N . LEU A 1 173 ? 12.227 -2.492 11.520 1.00 61.40 171 LEU A N 1
ATOM 1269 C CA . LEU A 1 173 ? 12.050 -1.580 12.645 1.00 66.99 171 LEU A CA 1
ATOM 1270 C C . LEU A 1 173 ? 12.597 -2.194 13.929 1.00 61.63 171 LEU A C 1
ATOM 1271 O O . LEU A 1 173 ? 13.485 -1.632 14.571 1.00 66.93 171 LEU A O 1
ATOM 1276 N N . TYR A 1 174 ? 12.061 -3.357 14.287 1.00 56.04 172 TYR A N 1
ATOM 1277 C CA . TYR A 1 174 ? 12.459 -4.063 15.502 1.00 52.56 172 TYR A CA 1
ATOM 1278 C C . TYR A 1 174 ? 13.951 -4.371 15.566 1.00 53.21 172 TYR A C 1
ATOM 1279 O O . TYR A 1 174 ? 14.546 -4.365 16.643 1.00 57.81 172 TYR A O 1
ATOM 1288 N N . LYS A 1 175 ? 14.551 -4.635 14.411 1.00 54.84 173 LYS A N 1
ATOM 1289 C CA . LYS A 1 175 ? 15.964 -4.995 14.353 1.00 67.17 173 LYS A CA 1
ATOM 1290 C C . LYS A 1 175 ? 16.894 -3.800 14.515 1.00 77.63 173 LYS A C 1
ATOM 1291 O O . LYS A 1 175 ? 17.866 -3.857 15.263 1.00 80.28 173 LYS A O 1
ATOM 1297 N N . GLN A 1 176 ? 16.589 -2.716 13.813 1.00 78.92 174 GLN A N 1
ATOM 1298 C CA . GLN A 1 176 ? 17.537 -1.618 13.681 1.00 83.10 174 GLN A CA 1
ATOM 1299 C C . GLN A 1 176 ? 17.236 -0.393 14.526 1.00 78.70 174 GLN A C 1
ATOM 1300 O O . GLN A 1 176 ? 18.122 0.419 14.775 1.00 75.20 174 GLN A O 1
ATOM 1306 N N . VAL A 1 177 ? 15.963 -0.192 14.807 1.00 70.53 175 VAL A N 1
ATOM 1307 C CA . VAL A 1 177 ? 15.506 1.048 15.394 1.00 72.30 175 VAL A CA 1
ATOM 1308 C C . VAL A 1 177 ? 14.657 1.037 16.659 1.00 68.57 175 VAL A C 1
ATOM 1309 O O . VAL A 1 177 ? 14.671 2.005 17.388 1.00 74.29 175 VAL A O 1
ATOM 1313 N N . LEU A 1 178 ? 13.894 -0.014 16.915 1.00 67.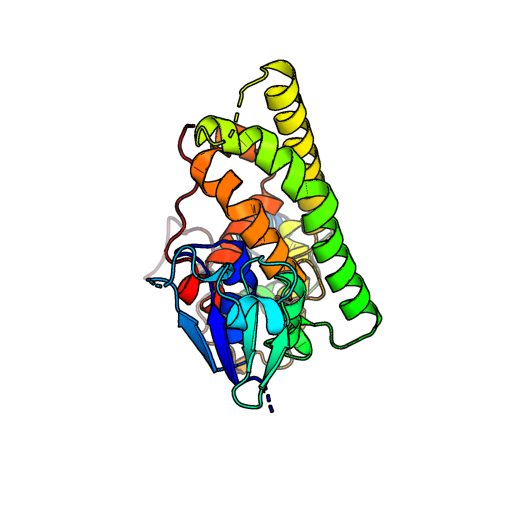20 176 LEU A N 1
ATOM 1314 C CA . LEU A 1 178 ? 13.005 -0.007 18.068 1.00 60.18 176 LEU A CA 1
ATOM 1315 C C . LEU A 1 178 ? 13.735 -0.439 19.320 1.00 62.40 176 LEU A C 1
ATOM 1316 O O . LEU A 1 178 ? 13.540 -1.515 19.824 1.00 58.86 176 LEU A O 1
ATOM 1321 N N . GLU A 1 179 ? 14.562 0.458 19.825 1.00 60.40 177 GLU A N 1
ATOM 1322 C CA . GLU A 1 179 ? 15.360 0.229 21.005 1.00 69.99 177 GLU A CA 1
ATOM 1323 C C . GLU A 1 179 ? 14.488 0.197 22.234 1.00 73.60 177 GLU A C 1
ATOM 1324 O O . GLU A 1 179 ? 13.380 0.672 22.230 1.00 72.71 177 GLU A O 1
ATOM 1326 N N . PRO A 1 180 ? 15.075 -0.403 23.352 1.00 78.63 178 PRO A N 1
ATOM 1327 C CA . PRO A 1 180 ? 14.124 -0.727 24.421 1.00 76.90 178 PRO A CA 1
ATOM 1328 C C . PRO A 1 180 ? 13.324 0.409 24.992 1.00 73.37 178 PRO A C 1
ATOM 1329 O O . PRO A 1 180 ? 12.194 0.265 25.367 1.00 71.69 178 PRO A O 1
ATOM 1333 N N . SER A 1 181 ? 13.953 1.537 25.126 1.00 78.18 179 SER A N 1
ATOM 1334 C CA . SER A 1 181 ? 13.289 2.720 25.665 1.00 82.28 179 SER A CA 1
ATOM 1335 C C . SER A 1 181 ? 12.052 3.104 24.854 1.00 84.39 179 SER A C 1
ATOM 1336 O O . SER A 1 181 ? 11.092 3.662 25.385 1.00 88.66 179 SER A O 1
ATOM 1339 N N . PHE A 1 182 ? 12.090 2.787 23.565 1.00 80.78 180 PHE A N 1
ATOM 1340 C CA . PHE A 1 182 ? 11.061 3.194 22.617 1.00 77.33 180 PHE A CA 1
ATOM 1341 C C . PHE A 1 182 ? 9.896 2.204 22.567 1.00 75.70 180 PHE A C 1
ATOM 1342 O O . PHE A 1 182 ? 8.743 2.597 22.389 1.00 74.47 180 PHE A O 1
ATOM 1350 N N . ARG A 1 183 ? 10.207 0.921 22.729 1.00 73.08 181 ARG A N 1
ATOM 1351 C CA . ARG A 1 183 ? 9.224 -0.144 22.549 1.00 72.44 181 ARG A CA 1
ATOM 1352 C C . ARG A 1 183 ? 8.569 -0.590 23.856 1.00 75.10 181 ARG A C 1
ATOM 1353 O O . ARG A 1 183 ? 7.709 -1.473 23.860 1.00 70.82 181 ARG A O 1
ATOM 1361 N N . GLN A 1 184 ? 8.979 0.024 24.962 1.00 76.06 182 GLN A N 1
ATOM 1362 C CA . GLN A 1 184 ? 8.480 -0.352 26.284 1.00 69.78 182 GLN A CA 1
ATOM 1363 C C . GLN A 1 184 ? 7.031 0.069 26.513 1.00 62.41 182 GLN A C 1
ATOM 1364 O O . GLN A 1 184 ? 6.349 -0.468 27.385 1.00 62.37 182 GLN A O 1
ATOM 1366 N N . ALA A 1 185 ? 6.564 1.032 25.725 1.00 62.23 183 ALA A N 1
ATOM 1367 C CA . ALA A 1 185 ? 5.190 1.511 25.831 1.00 71.62 183 ALA A CA 1
ATOM 1368 C C . ALA A 1 185 ? 4.207 0.529 25.196 1.00 73.96 183 ALA A C 1
ATOM 1369 O O . ALA A 1 185 ? 2.992 0.695 25.306 1.00 75.49 183 ALA A O 1
ATOM 1371 N N . PHE A 1 186 ? 4.743 -0.493 24.534 1.00 66.36 184 PHE A N 1
ATOM 1372 C CA . PHE A 1 186 ? 3.923 -1.479 23.840 1.00 65.50 184 PHE A CA 1
ATOM 1373 C C . PHE A 1 186 ? 4.344 -2.910 24.173 1.00 62.55 184 PHE A C 1
ATOM 1374 O O . PHE A 1 186 ? 4.876 -3.619 23.317 1.00 57.49 184 PHE A O 1
ATOM 1382 N N . PRO A 1 187 ? 4.085 -3.347 25.418 1.00 64.10 185 PRO A N 1
ATOM 1383 C CA . PRO A 1 187 ? 4.537 -4.674 25.856 1.00 63.37 185 PRO A CA 1
ATOM 1384 C C . PRO A 1 187 ? 3.812 -5.821 25.154 1.00 56.39 185 PRO A C 1
ATOM 1385 O O . PRO A 1 187 ? 4.404 -6.883 24.962 1.00 56.82 185 PRO A O 1
ATOM 1389 N N . ASN A 1 188 ? 2.552 -5.612 24.785 1.00 53.84 186 ASN A N 1
ATOM 1390 C CA . ASN A 1 188 ? 1.771 -6.658 24.128 1.00 54.17 186 ASN A CA 1
ATOM 1391 C C . ASN A 1 188 ? 2.211 -6.926 22.687 1.00 56.28 186 ASN A C 1
ATOM 1392 O O . ASN A 1 188 ? 2.210 -8.072 22.235 1.00 48.86 186 ASN A O 1
ATOM 1397 N N . THR A 1 189 ? 2.579 -5.869 21.968 1.00 54.00 187 THR A N 1
ATOM 1398 C CA . THR A 1 189 ? 3.074 -6.009 20.601 1.00 50.00 187 THR A CA 1
ATOM 1399 C C . THR A 1 189 ? 4.418 -6.734 20.598 1.00 45.78 187 THR A C 1
ATOM 1400 O O . THR A 1 189 ? 4.675 -7.583 19.745 1.00 43.76 187 THR A O 1
ATOM 1404 N N . ASN A 1 190 ? 5.267 -6.401 21.566 1.00 44.04 188 ASN A N 1
ATOM 1405 C CA . ASN A 1 190 ? 6.576 -7.033 21.694 1.00 48.29 188 ASN A CA 1
ATOM 1406 C C . ASN A 1 190 ? 6.474 -8.506 22.085 1.00 48.47 188 ASN A C 1
ATOM 1407 O O . ASN A 1 190 ? 7.217 -9.341 21.572 1.00 52.01 188 ASN A O 1
ATOM 1412 N N . ARG A 1 191 ? 5.563 -8.811 23.007 1.00 48.34 189 ARG A N 1
ATOM 1413 C CA . ARG A 1 191 ? 5.285 -10.193 23.397 1.00 48.14 189 ARG A CA 1
ATOM 1414 C C . ARG A 1 191 ? 4.818 -10.982 22.182 1.00 40.85 189 ARG A C 1
ATOM 1415 O O . ARG A 1 191 ? 5.261 -12.106 21.943 1.00 43.57 189 ARG A O 1
ATOM 1423 N N . TRP A 1 192 ? 3.914 -10.376 21.420 1.00 43.68 190 TRP A N 1
ATOM 1424 C CA . TRP A 1 192 ? 3.402 -10.969 20.192 1.00 40.82 190 TRP A CA 1
ATOM 1425 C C . TRP A 1 192 ? 4.500 -11.135 19.149 1.00 46.58 190 TRP A C 1
ATOM 1426 O O . TRP A 1 192 ? 4.587 -12.170 18.489 1.00 45.88 190 TRP A O 1
ATOM 1437 N N . PHE A 1 193 ? 5.332 -10.109 19.005 1.00 45.46 191 PHE A N 1
ATOM 1438 C CA . PHE A 1 193 ? 6.412 -10.129 18.027 1.00 50.16 191 PHE A CA 1
ATOM 1439 C C . PHE A 1 193 ? 7.422 -11.221 18.355 1.00 50.08 191 PHE A C 1
ATOM 1440 O O . PHE A 1 193 ? 7.843 -11.973 17.477 1.00 50.35 191 PHE A O 1
ATOM 1448 N N . LEU A 1 194 ? 7.806 -11.304 19.625 1.00 52.62 192 LEU A N 1
ATOM 1449 C CA . LEU A 1 194 ? 8.762 -12.313 20.075 1.00 51.21 192 LEU A CA 1
ATOM 1450 C C . LEU A 1 194 ? 8.211 -13.728 19.917 1.00 45.17 192 LEU A C 1
ATOM 1451 O O . LEU A 1 194 ? 8.917 -14.630 19.466 1.00 54.90 192 LEU A O 1
ATOM 1456 N N . THR A 1 195 ? 6.948 -13.909 20.291 1.00 40.17 193 THR A N 1
ATOM 1457 C CA . THR A 1 195 ? 6.272 -15.195 20.152 1.00 41.91 193 THR A CA 1
ATOM 1458 C C . THR A 1 195 ? 6.286 -15.653 18.700 1.00 45.70 193 THR A C 1
ATOM 1459 O O . THR A 1 195 ? 6.632 -16.797 18.399 1.00 45.03 193 THR A O 1
ATOM 1463 N N . CYS A 1 196 ? 5.908 -14.747 17.803 1.00 46.69 194 CYS A N 1
ATOM 1464 C CA . CYS A 1 196 ? 5.818 -15.064 16.383 1.00 42.76 194 CYS A CA 1
ATOM 1465 C C . CYS A 1 196 ? 7.153 -15.494 15.783 1.00 43.34 194 CYS A C 1
ATOM 1466 O O . CYS A 1 196 ? 7.262 -16.582 15.229 1.00 47.01 194 CYS A O 1
ATOM 1469 N N . ILE A 1 197 ? 8.173 -14.652 15.914 1.00 41.35 195 ILE A N 1
ATOM 1470 C CA . ILE A 1 197 ? 9.480 -14.940 15.321 1.00 50.86 195 ILE A CA 1
ATOM 1471 C C . ILE A 1 197 ? 10.171 -16.145 15.964 1.00 53.64 195 ILE A C 1
ATOM 1472 O O . ILE A 1 197 ? 11.166 -16.646 15.443 1.00 53.87 195 ILE A O 1
ATOM 1477 N N . ASN A 1 198 ? 9.641 -16.603 17.095 1.00 48.21 196 ASN A N 1
ATOM 1478 C CA . ASN A 1 198 ? 10.187 -17.775 17.776 1.00 50.47 196 ASN A CA 1
ATOM 1479 C C . ASN A 1 198 ? 9.442 -19.072 17.465 1.00 53.67 196 ASN A C 1
ATOM 1480 O O . ASN A 1 198 ? 9.843 -20.148 17.916 1.00 50.21 196 ASN A O 1
ATOM 1485 N N . GLN A 1 199 ? 8.356 -18.965 16.704 1.00 45.42 197 GLN A N 1
ATOM 1486 C CA . GLN A 1 199 ? 7.688 -20.144 16.171 1.00 45.29 197 GLN A CA 1
ATOM 1487 C C . GLN A 1 199 ? 8.682 -20.850 15.260 1.00 49.71 197 GLN A C 1
ATOM 1488 O O . GLN A 1 199 ? 9.445 -20.189 14.551 1.00 54.07 197 GLN A O 1
ATOM 1494 N N . PRO A 1 200 ? 8.691 -22.194 15.291 1.00 53.77 198 PRO A N 1
ATOM 1495 C CA . PRO A 1 200 ? 9.646 -22.980 14.501 1.00 52.96 198 PRO A CA 1
ATOM 1496 C C . PRO A 1 200 ? 9.618 -22.590 13.027 1.00 53.75 198 PRO A C 1
ATOM 1497 O O . PRO A 1 200 ? 10.664 -22.513 12.382 1.00 53.12 198 PRO A O 1
ATOM 1501 N N . GLN A 1 201 ? 8.417 -22.341 12.514 1.00 47.94 199 GLN A N 1
ATOM 1502 C CA . GLN A 1 201 ? 8.218 -21.947 11.125 1.00 47.65 199 GLN A CA 1
ATOM 1503 C C . GLN A 1 201 ? 8.875 -20.606 10.782 1.00 50.20 199 GLN A C 1
ATOM 1504 O O . GLN A 1 201 ? 9.540 -20.483 9.753 1.00 56.63 199 GLN A O 1
ATOM 1510 N N . PHE A 1 202 ? 8.673 -19.605 11.634 1.00 44.87 200 PHE A N 1
ATOM 1511 C CA . PHE A 1 202 ? 9.310 -18.302 11.459 1.00 46.69 200 PHE A CA 1
ATOM 1512 C C . PHE A 1 202 ? 10.817 -18.437 11.580 1.00 54.00 200 PHE A C 1
ATOM 1513 O O . PHE A 1 202 ? 11.575 -17.838 10.818 1.00 47.99 200 PHE A O 1
ATOM 1521 N N . ARG A 1 203 ? 11.241 -19.229 12.557 1.00 52.98 201 ARG A N 1
ATOM 1522 C CA . ARG A 1 203 ? 12.650 -19.346 12.903 1.00 56.18 201 ARG A CA 1
ATOM 1523 C C . ARG A 1 203 ? 13.491 -19.930 11.769 1.00 51.98 201 ARG A C 1
ATOM 1524 O O . ARG A 1 203 ? 14.627 -19.512 11.548 1.00 58.57 201 ARG A O 1
ATOM 1532 N N . ALA A 1 204 ? 12.919 -20.884 11.042 1.00 53.74 202 ALA A N 1
ATOM 1533 C CA . ALA A 1 204 ? 13.614 -21.533 9.932 1.00 61.46 202 ALA A CA 1
ATOM 1534 C C . ALA A 1 204 ? 13.942 -20.567 8.789 1.00 58.31 202 ALA A C 1
ATOM 1535 O O . ALA A 1 204 ? 14.782 -20.865 7.940 1.00 57.19 202 ALA A O 1
ATOM 1537 N N . VAL A 1 205 ? 13.274 -19.416 8.775 1.00 56.37 203 VAL A N 1
ATOM 1538 C CA . VAL A 1 205 ? 13.477 -18.400 7.742 1.00 56.74 203 VAL A CA 1
ATOM 1539 C C . VAL A 1 205 ? 14.215 -17.176 8.285 1.00 53.69 203 VAL A C 1
ATOM 1540 O O . VAL A 1 205 ? 15.199 -16.723 7.702 1.00 57.35 203 VAL A O 1
ATOM 1544 N N . LEU A 1 206 ? 13.733 -16.650 9.408 1.00 52.99 204 LEU A N 1
ATOM 1545 C CA . LEU A 1 206 ? 14.307 -15.450 10.011 1.00 52.85 204 LEU A CA 1
ATOM 1546 C C . LEU A 1 206 ? 15.638 -15.710 10.719 1.00 56.29 204 LEU A C 1
ATOM 1547 O O . LEU A 1 206 ? 16.521 -14.853 10.727 1.00 57.99 204 LEU A O 1
ATOM 1552 N N . GLY A 1 207 ? 15.775 -16.891 11.315 1.00 52.26 205 GLY A N 1
ATOM 1553 C CA . GLY A 1 207 ? 16.903 -17.177 12.187 1.00 62.29 205 GLY A CA 1
ATOM 1554 C C . GLY A 1 207 ? 16.684 -16.467 13.510 1.00 63.75 205 GLY A C 1
ATOM 1555 O O . GLY A 1 207 ? 15.604 -15.923 13.745 1.00 58.43 205 GLY A O 1
ATOM 1556 N N . GLU A 1 208 ? 17.689 -16.464 14.380 1.00 62.96 206 GLU A N 1
ATOM 1557 C CA . GLU A 1 208 ? 17.579 -15.719 15.632 1.00 57.16 206 GLU A CA 1
ATOM 1558 C C . GLU A 1 208 ? 17.459 -14.224 15.335 1.00 64.10 206 GLU A C 1
ATOM 1559 O O . GLU A 1 208 ? 18.253 -13.671 14.575 1.00 62.68 206 GLU A O 1
ATOM 1565 N N . VAL A 1 209 ? 16.458 -13.577 15.925 1.00 64.47 207 VAL A N 1
ATOM 1566 C CA . VAL A 1 209 ? 16.221 -12.154 15.686 1.00 63.23 207 VAL A CA 1
ATOM 1567 C C . VAL A 1 209 ? 16.576 -11.302 16.904 1.00 67.29 207 VAL A C 1
ATOM 1568 O O . VAL A 1 209 ? 15.949 -11.409 17.961 1.00 65.92 207 VAL A O 1
ATOM 1572 N N . LYS A 1 210 ? 17.589 -10.456 16.745 1.00 69.99 208 LYS A N 1
ATOM 1573 C CA . LYS A 1 210 ? 18.075 -9.618 17.835 1.00 72.82 208 LYS A CA 1
ATOM 1574 C C . LYS A 1 210 ? 17.406 -8.249 17.814 1.00 71.29 208 LYS A C 1
ATOM 1575 O O . LYS A 1 210 ? 17.588 -7.470 16.875 1.00 67.50 208 LYS A O 1
ATOM 1581 N N . LEU A 1 211 ? 16.627 -7.965 18.853 1.00 66.57 209 LEU A N 1
ATOM 1582 C CA . LEU A 1 211 ? 15.932 -6.688 18.964 1.00 74.26 209 LEU A CA 1
ATOM 1583 C C . LEU A 1 211 ? 16.940 -5.550 19.113 1.00 72.56 209 LEU A C 1
ATOM 1584 O O . LEU A 1 211 ? 17.978 -5.710 19.758 1.00 71.68 209 LEU A O 1
ATOM 1589 N N . CYS A 1 212 ? 16.628 -4.414 18.527 1.00 68.56 210 CYS A N 1
ATOM 1590 C CA . CYS A 1 212 ? 17.503 -3.273 18.552 1.00 66.27 210 CYS A CA 1
ATOM 1591 C C . CYS A 1 212 ? 17.827 -2.843 19.966 1.00 70.49 210 CYS A C 1
ATOM 1592 O O . CYS A 1 212 ? 16.973 -2.420 20.710 1.00 69.69 210 CYS A O 1
ATOM 1595 N N . GLU A 1 213 ? 19.070 -3.047 20.348 1.00 75.12 211 GLU A N 1
ATOM 1596 C CA . GLU A 1 213 ? 19.596 -2.513 21.594 1.00 78.15 211 GLU A CA 1
ATOM 1597 C C . GLU A 1 213 ? 19.762 -1.014 21.623 1.00 72.05 211 GLU A C 1
ATOM 1598 O O . GLU A 1 213 ? 19.434 -0.367 22.585 1.00 75.13 211 GLU A O 1
ATOM 1604 N N . LYS A 1 214 ? 20.274 -0.467 20.542 1.00 72.52 212 LYS A N 1
ATOM 1605 C CA . LYS A 1 214 ? 20.434 0.966 20.446 1.00 74.54 212 LYS A CA 1
ATOM 1606 C C . LYS A 1 214 ? 20.014 1.475 19.093 1.00 77.21 212 LYS A C 1
ATOM 1607 O O . LYS A 1 214 ? 20.396 0.929 18.078 1.00 75.91 212 LYS A O 1
ATOM 1617 N N . ALA A 1 216 ? 19.474 3.115 15.648 1.00 100.52 214 ALA A N 1
ATOM 1618 C CA . ALA A 1 216 ? 20.377 3.379 14.568 1.00 103.21 214 ALA A CA 1
ATOM 1619 C C . ALA A 1 216 ? 19.896 4.652 13.930 1.00 109.34 214 ALA A C 1
ATOM 1620 O O . ALA A 1 216 ? 20.672 5.247 13.118 1.00 113.72 214 ALA A O 1
ATOM 1622 N N . GLY B 2 4 ? 6.055 -21.517 41.537 1.00 72.87 2 GLY D N 1
ATOM 1623 C CA . GLY B 2 4 ? 4.609 -21.630 41.488 1.00 76.91 2 GLY D CA 1
ATOM 1624 C C . GLY B 2 4 ? 3.912 -20.284 41.513 1.00 77.58 2 GLY D C 1
ATOM 1625 O O . GLY B 2 4 ? 4.515 -19.264 41.852 1.00 80.88 2 GLY D O 1
ATOM 1626 N N . PHE B 2 5 ? 2.633 -20.285 41.151 1.00 73.31 3 PHE D N 1
ATOM 1627 C CA . PHE B 2 5 ? 1.833 -19.068 41.157 1.00 73.64 3 PHE D CA 1
ATOM 1628 C C . PHE B 2 5 ? 1.121 -18.894 42.491 1.00 77.21 3 PHE D C 1
ATOM 1629 O O . PHE B 2 5 ? 0.538 -17.843 42.760 1.00 82.37 3 PHE D O 1
ATOM 1637 N N . GLY B 2 6 ? 1.171 -19.927 43.326 1.00 76.57 4 GLY D N 1
ATOM 1638 C CA . GLY B 2 6 ? 0.348 -19.975 44.520 1.00 77.07 4 GLY D CA 1
ATOM 1639 C C 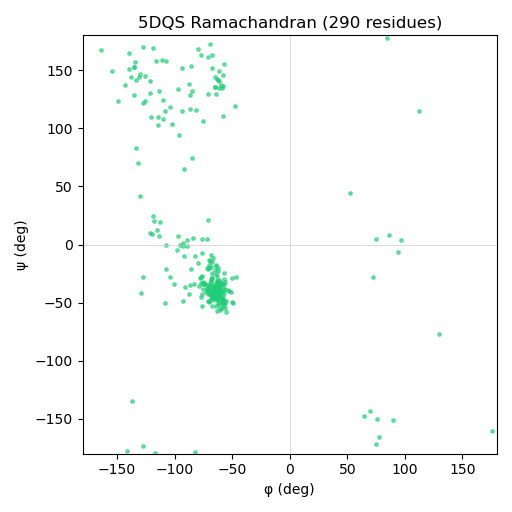. GLY B 2 6 ? -0.974 -20.637 44.174 1.00 77.44 4 GLY D C 1
ATOM 1640 O O . GLY B 2 6 ? -1.028 -21.463 43.263 1.00 72.46 4 GLY D O 1
ATOM 1641 N N . ASP B 2 7 ? -2.040 -20.276 44.885 1.00 72.53 5 ASP D N 1
ATOM 1642 C CA . ASP B 2 7 ? -3.365 -20.836 44.616 1.00 70.74 5 ASP D CA 1
ATOM 1643 C C . ASP B 2 7 ? -3.988 -20.240 43.352 1.00 71.83 5 ASP D C 1
ATOM 1644 O O . ASP B 2 7 ? -4.442 -19.094 43.350 1.00 71.11 5 ASP D O 1
ATOM 1649 N N . LEU B 2 8 ? -4.023 -21.037 42.285 1.00 64.09 6 LEU D N 1
ATOM 1650 C CA . LEU B 2 8 ? -4.534 -20.597 40.985 1.00 61.53 6 LEU D CA 1
ATOM 1651 C C . LEU B 2 8 ? -6.056 -20.427 40.956 1.00 70.23 6 LEU D C 1
ATOM 1652 O O . LEU B 2 8 ? -6.636 -20.151 39.907 1.00 71.38 6 LEU D O 1
ATOM 1657 N N . LYS B 2 9 ? -6.692 -20.592 42.110 1.00 75.44 7 LYS D N 1
ATOM 1658 C CA . LYS B 2 9 ? -8.124 -20.372 42.236 1.00 75.71 7 LYS D CA 1
ATOM 1659 C C . LYS B 2 9 ? -8.403 -19.200 43.171 1.00 76.75 7 LYS D C 1
ATOM 1660 O O . LYS B 2 9 ? -9.534 -18.979 43.599 1.00 73.49 7 LYS D O 1
ATOM 1666 N N . SER B 2 10 ? -7.342 -18.459 43.476 1.00 84.81 8 SER D N 1
ATOM 1667 C CA . SER B 2 10 ? -7.415 -17.247 44.286 1.00 82.65 8 SER D CA 1
ATOM 1668 C C . SER B 2 10 ? -6.996 -16.043 43.441 1.00 84.77 8 SER D C 1
ATOM 1669 O O . SER B 2 10 ? -6.309 -16.207 42.432 1.00 84.31 8 SER D O 1
ATOM 1672 N N . PRO B 2 11 ? -7.414 -14.829 43.845 1.00 88.04 9 PRO D N 1
ATOM 1673 C CA . PRO B 2 11 ? -7.062 -13.615 43.098 1.00 91.85 9 PRO D CA 1
ATOM 1674 C C . PRO B 2 11 ? -5.555 -13.373 43.018 1.00 90.54 9 PRO D C 1
ATOM 1675 O O . PRO B 2 11 ? -5.022 -13.230 41.918 1.00 89.12 9 PRO D O 1
ATOM 1679 N N . ALA B 2 12 ? -4.886 -13.326 44.167 1.00 88.85 10 ALA D N 1
ATOM 1680 C CA . ALA B 2 12 ? -3.448 -13.058 44.220 1.00 85.69 10 ALA D CA 1
ATOM 1681 C C . ALA B 2 12 ? -2.622 -14.037 43.383 1.00 83.19 10 ALA D C 1
ATOM 1682 O O . ALA B 2 12 ? -1.583 -13.670 42.839 1.00 86.73 10 ALA D O 1
ATOM 1684 N N . GLY B 2 13 ? -3.084 -15.280 43.285 1.00 77.78 11 GLY D N 1
ATOM 1685 C CA . GLY B 2 13 ? -2.438 -16.264 42.434 1.00 74.23 11 GLY D CA 1
ATOM 1686 C C . GLY B 2 13 ? -2.637 -15.939 40.965 1.00 72.53 11 GLY D C 1
ATOM 1687 O O . GLY B 2 13 ? -1.719 -16.077 40.156 1.00 72.51 11 GLY D O 1
ATOM 1688 N N . LEU B 2 14 ? -3.847 -15.506 40.621 1.00 70.77 12 LEU D N 1
ATOM 1689 C CA . LEU B 2 14 ? -4.156 -15.092 39.257 1.00 74.28 12 LEU D CA 1
ATOM 1690 C C . LEU B 2 14 ? -3.403 -13.817 38.882 1.00 72.02 12 LEU D C 1
ATOM 1691 O O . LEU B 2 14 ? -3.107 -13.583 37.711 1.00 62.94 12 LEU D O 1
ATOM 1696 N N . GLN B 2 15 ? -3.094 -12.998 39.883 1.00 74.13 13 GLN D N 1
ATOM 1697 C CA . GLN B 2 15 ? -2.328 -11.774 39.665 1.00 81.52 13 GLN D CA 1
ATOM 1698 C C . GLN B 2 15 ? -0.865 -12.114 39.389 1.00 80.21 13 GLN D C 1
ATOM 1699 O O . GLN B 2 15 ? -0.194 -11.430 38.613 1.00 83.94 13 GLN D O 1
ATOM 1705 N N . VAL B 2 16 ? -0.376 -13.174 40.027 1.00 74.53 14 VAL D N 1
ATOM 1706 C CA . VAL B 2 16 ? 0.976 -13.664 39.775 1.00 73.93 14 VAL D CA 1
ATOM 1707 C C . VAL B 2 16 ? 1.034 -14.342 38.410 1.00 73.60 14 VAL D C 1
ATOM 1708 O O . VAL B 2 16 ? 1.994 -14.163 37.660 1.00 70.14 14 VAL D O 1
ATOM 1712 N N . LEU B 2 17 ? -0.003 -15.112 38.089 1.00 70.50 15 LEU D N 1
ATOM 1713 C CA . LEU B 2 17 ? -0.112 -15.722 36.767 1.00 60.95 15 LEU D CA 1
ATOM 1714 C C . LEU B 2 17 ? -0.213 -14.648 35.687 1.00 56.72 15 LEU D C 1
ATOM 1715 O O . LEU B 2 17 ? 0.372 -14.784 34.618 1.00 58.42 15 LEU D O 1
ATOM 1720 N N . ASN B 2 18 ? -0.944 -13.574 35.974 1.00 58.16 16 ASN D N 1
ATOM 1721 C CA . ASN B 2 18 ? -1.112 -12.493 35.007 1.00 58.17 16 ASN D CA 1
ATOM 1722 C C . ASN B 2 18 ? 0.185 -11.734 34.737 1.00 66.67 16 ASN D C 1
ATOM 1723 O O . ASN B 2 18 ? 0.543 -11.490 33.582 1.00 58.58 16 ASN D O 1
ATOM 1728 N N . ASP B 2 19 ? 0.873 -11.355 35.810 1.00 63.21 17 ASP D N 1
ATOM 1729 C CA . ASP B 2 19 ? 2.142 -10.641 35.704 1.00 70.51 17 ASP D CA 1
ATOM 1730 C C . ASP B 2 19 ? 3.197 -11.502 35.015 1.00 73.32 17 ASP D C 1
ATOM 1731 O O . ASP B 2 19 ? 4.046 -10.996 34.283 1.00 77.25 17 ASP D O 1
ATOM 1736 N N . TYR B 2 20 ? 3.130 -12.808 35.253 1.00 64.50 18 TYR D N 1
ATOM 1737 C CA . TYR B 2 20 ? 4.047 -13.759 34.633 1.00 65.45 18 TYR D CA 1
ATOM 1738 C C . TYR B 2 20 ? 3.813 -13.859 33.127 1.00 61.50 18 TYR D C 1
ATOM 1739 O O . TYR B 2 20 ? 4.740 -14.120 32.360 1.00 66.14 18 TYR D O 1
ATOM 1748 N N . LEU B 2 21 ? 2.569 -13.640 32.711 1.00 55.62 19 LEU D N 1
ATOM 1749 C CA . LEU B 2 21 ? 2.177 -13.802 31.312 1.00 55.39 19 LEU D CA 1
ATOM 1750 C C . LEU B 2 21 ? 2.268 -12.513 30.494 1.00 56.06 19 LEU D C 1
ATOM 1751 O O . LEU B 2 21 ? 1.984 -12.515 29.299 1.00 57.67 19 LEU D O 1
ATOM 1756 N N . ALA B 2 22 ? 2.664 -11.420 31.140 1.00 61.36 20 ALA D N 1
ATOM 1757 C CA . ALA B 2 22 ? 2.776 -10.122 30.473 1.00 64.93 20 ALA D CA 1
ATOM 1758 C C . ALA B 2 22 ? 3.704 -10.15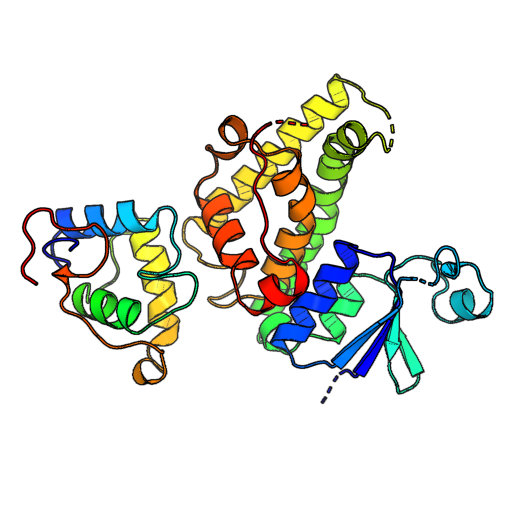9 29.260 1.00 59.21 20 ALA D C 1
ATOM 1759 O O . ALA B 2 22 ? 3.431 -9.527 28.239 1.00 55.86 20 ALA D O 1
ATOM 1761 N N . ASP B 2 23 ? 4.798 -10.906 29.379 1.00 60.69 21 ASP D N 1
ATOM 1762 C CA . ASP B 2 23 ? 5.782 -11.010 28.306 1.00 62.02 21 ASP D CA 1
ATOM 1763 C C . ASP B 2 23 ? 5.810 -12.417 27.713 1.00 64.09 21 ASP D C 1
ATOM 1764 O O . ASP B 2 23 ? 6.787 -12.808 27.073 1.00 63.02 21 ASP D O 1
ATOM 1769 N N . LYS B 2 24 ? 4.736 -13.174 27.929 1.00 49.38 22 LYS D N 1
ATOM 1770 C CA . LYS B 2 24 ? 4.684 -14.574 27.508 1.00 54.40 22 LYS D CA 1
ATOM 1771 C C . LYS B 2 24 ? 3.373 -14.953 26.829 1.00 51.20 22 LYS D C 1
ATOM 1772 O O . LYS B 2 24 ? 2.332 -14.358 27.095 1.00 57.37 22 LYS D O 1
ATOM 1778 N N . SER B 2 25 ? 3.438 -15.953 25.953 1.00 48.06 23 SER D N 1
ATOM 1779 C CA . SER B 2 25 ? 2.247 -16.488 25.304 1.00 46.34 23 SER D CA 1
ATOM 1780 C C . SER B 2 25 ? 1.909 -17.868 25.867 1.00 54.79 23 SER D C 1
ATOM 1781 O O . SER B 2 25 ? 0.775 -18.335 25.761 1.00 58.71 23 SER D O 1
ATOM 1784 N N . TYR B 2 26 ? 2.909 -18.514 26.462 1.00 47.19 24 TYR D N 1
ATOM 1785 C CA . TYR B 2 26 ? 2.736 -19.830 27.069 1.00 50.97 24 TYR D CA 1
ATOM 1786 C C . TYR B 2 26 ? 3.492 -19.930 28.396 1.00 51.39 24 TYR D C 1
ATOM 1787 O O . TYR B 2 26 ? 4.354 -19.102 28.691 1.00 52.91 24 TYR D O 1
ATOM 1796 N N . ILE B 2 27 ? 3.162 -20.945 29.191 1.00 46.22 25 ILE D N 1
ATOM 1797 C CA . ILE B 2 27 ? 3.814 -21.158 30.482 1.00 49.41 25 ILE D CA 1
ATOM 1798 C C . ILE B 2 27 ? 5.297 -21.503 30.308 1.00 55.78 25 ILE D C 1
ATOM 1799 O O . ILE B 2 27 ? 6.154 -20.995 31.033 1.00 56.05 25 ILE D O 1
ATOM 1804 N N . GLU B 2 28 ? 5.591 -22.368 29.341 1.00 54.42 26 GLU D N 1
ATOM 1805 C CA . GLU B 2 28 ? 6.971 -22.709 29.006 1.00 52.95 26 GLU D CA 1
ATOM 1806 C C . GLU B 2 28 ? 7.248 -22.543 27.513 1.00 54.95 26 GLU D C 1
ATOM 1807 O O . GLU B 2 28 ? 6.589 -23.164 26.675 1.00 55.36 26 GLU D O 1
ATOM 1813 N N . GLY B 2 29 ? 8.228 -21.704 27.188 1.00 57.87 27 GLY D N 1
ATOM 1814 C CA . GLY B 2 29 ? 8.656 -21.522 25.811 1.00 59.52 27 GLY D CA 1
ATOM 1815 C C . GLY B 2 29 ? 7.729 -20.687 24.946 1.00 53.83 27 GLY D C 1
ATOM 1816 O O . GLY B 2 29 ? 7.032 -19.797 25.438 1.00 52.05 27 GLY D O 1
ATOM 1817 N N . TYR B 2 30 ? 7.724 -20.985 23.647 1.00 58.63 28 TYR D N 1
ATOM 1818 C CA . TYR B 2 30 ? 6.971 -20.206 22.668 1.00 57.54 28 TYR D CA 1
ATOM 1819 C C . TYR B 2 30 ? 5.927 -21.041 21.931 1.00 57.03 28 TYR D C 1
ATOM 1820 O O . TYR B 2 30 ? 5.329 -20.581 20.957 1.00 51.02 28 TYR D O 1
ATOM 1829 N N . VAL B 2 31 ? 5.723 -22.271 22.39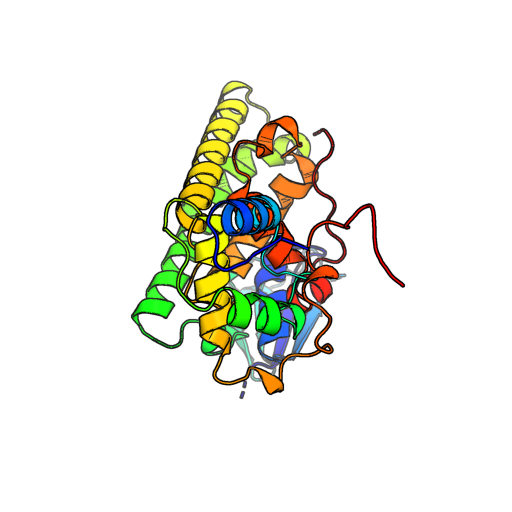0 1.00 53.41 29 VAL D N 1
ATOM 1830 C CA . VAL B 2 31 ? 4.699 -23.148 21.829 1.00 50.64 29 VAL D CA 1
ATOM 1831 C C . VAL B 2 31 ? 3.932 -23.826 22.963 1.00 54.25 29 VAL D C 1
ATOM 1832 O O . VAL B 2 31 ? 4.477 -24.007 24.054 1.00 50.90 29 VAL D O 1
ATOM 1836 N N . PRO B 2 32 ? 2.661 -24.195 22.716 1.00 55.40 30 PRO D N 1
ATOM 1837 C CA . PRO B 2 32 ? 1.870 -24.826 23.781 1.00 54.43 30 PRO D CA 1
ATOM 1838 C C . PRO B 2 32 ? 2.460 -26.163 24.221 1.00 61.61 30 PRO D C 1
ATOM 1839 O O . PRO B 2 32 ? 2.967 -26.916 23.389 1.00 60.79 30 PRO D O 1
ATOM 1843 N N . SER B 2 33 ? 2.396 -26.445 25.519 1.00 60.91 31 SER D N 1
ATOM 1844 C CA . SER B 2 33 ? 2.922 -27.692 26.063 1.00 58.07 31 SER D CA 1
ATOM 1845 C C . SER B 2 33 ? 2.009 -28.226 27.159 1.00 59.95 31 SER D C 1
ATOM 1846 O O . SER B 2 33 ? 0.967 -27.639 27.448 1.00 56.36 31 SER D O 1
ATOM 1849 N N . GLN B 2 34 ? 2.408 -29.338 27.771 1.00 53.78 32 GLN D N 1
ATOM 1850 C CA . GLN B 2 34 ? 1.666 -29.899 28.895 1.00 57.18 32 GLN D CA 1
ATOM 1851 C C . GLN B 2 34 ? 1.687 -28.945 30.079 1.00 58.05 32 GLN D C 1
ATOM 1852 O O . GLN B 2 34 ? 0.798 -28.972 30.927 1.00 61.55 32 GLN D O 1
ATOM 1858 N N . ALA B 2 35 ? 2.719 -28.108 30.125 1.00 54.27 33 ALA D N 1
ATOM 1859 C CA . ALA B 2 35 ? 2.820 -27.050 31.121 1.00 57.33 33 ALA D CA 1
ATOM 1860 C C . ALA B 2 35 ? 1.598 -26.140 31.058 1.00 60.56 33 ALA D C 1
ATOM 1861 O O . ALA B 2 35 ? 1.059 -25.732 32.088 1.00 55.16 33 ALA D O 1
ATOM 1863 N N . ASP B 2 36 ? 1.171 -25.822 29.839 1.00 53.59 34 ASP D N 1
ATOM 1864 C CA . ASP B 2 36 ? -0.024 -25.012 29.631 1.00 56.08 34 ASP D CA 1
ATOM 1865 C C . ASP B 2 36 ? -1.285 -25.718 30.130 1.00 51.88 34 ASP D C 1
ATOM 1866 O O . ASP B 2 36 ? -2.134 -25.096 30.761 1.00 49.44 34 ASP D O 1
ATOM 1871 N N . VAL B 2 37 ? -1.393 -27.017 29.854 1.00 49.54 35 VAL D N 1
ATOM 1872 C CA . VAL B 2 37 ? -2.578 -27.801 30.215 1.00 57.73 35 VAL D CA 1
ATOM 1873 C C . VAL B 2 37 ? -2.805 -27.879 31.725 1.00 57.08 35 VAL D C 1
ATOM 1874 O O . VAL B 2 37 ? -3.938 -27.785 32.199 1.00 55.83 35 VAL D O 1
ATOM 1878 N N . ALA B 2 38 ? -1.722 -28.047 32.479 1.00 51.61 36 ALA D N 1
ATOM 1879 C CA . ALA B 2 38 ? -1.817 -28.232 33.926 1.00 55.47 36 ALA D CA 1
ATOM 1880 C C . ALA B 2 38 ? -2.254 -26.962 34.655 1.00 53.96 36 ALA D C 1
ATOM 1881 O O . ALA B 2 38 ? -3.157 -26.999 35.490 1.00 54.98 36 ALA D O 1
ATOM 1883 N N . VAL B 2 39 ? -1.602 -25.844 34.345 1.00 54.15 37 VAL D N 1
ATOM 1884 C CA . VAL B 2 39 ? -1.981 -24.551 34.907 1.00 54.98 37 VAL D CA 1
ATOM 1885 C C . VAL B 2 39 ? -3.408 -24.205 34.485 1.00 52.67 37 VAL D C 1
ATOM 1886 O O . VAL B 2 39 ? -4.189 -23.677 35.273 1.00 54.87 37 VAL D O 1
ATOM 1890 N N . PHE B 2 40 ? -3.738 -24.532 33.238 1.00 53.66 38 PHE D N 1
ATOM 1891 C CA . PHE B 2 40 ? -5.071 -24.311 32.682 1.00 56.80 38 PHE D CA 1
ATOM 1892 C C . PHE B 2 40 ? -6.155 -25.018 33.489 1.00 56.82 38 PHE D C 1
ATOM 1893 O O . PHE B 2 40 ? -7.158 -24.409 33.857 1.00 59.00 38 PHE D O 1
ATOM 1901 N N . GLU B 2 41 ? -5.954 -26.306 33.754 1.00 56.36 39 GLU D N 1
ATOM 1902 C CA . GLU B 2 41 ? -6.922 -27.096 34.512 1.00 64.95 39 GLU D CA 1
ATOM 1903 C C . GLU B 2 41 ? -7.008 -26.636 35.962 1.00 63.80 39 GLU D C 1
ATOM 1904 O O . GLU B 2 41 ? -8.022 -26.838 36.630 1.00 58.34 39 GLU D O 1
ATOM 1910 N N . ALA B 2 42 ? -5.937 -26.016 36.444 1.00 64.09 40 ALA D N 1
ATOM 1911 C CA . ALA B 2 42 ? -5.903 -25.505 37.809 1.00 66.98 40 ALA D CA 1
ATOM 1912 C C . ALA B 2 42 ? -6.656 -24.178 37.928 1.00 66.27 40 ALA D C 1
ATOM 1913 O O . ALA B 2 42 ? -7.297 -23.914 38.946 1.00 67.22 40 ALA D O 1
ATOM 1915 N N . VAL B 2 43 ? -6.576 -23.345 36.892 1.00 60.90 41 VAL D N 1
ATOM 1916 C CA . VAL B 2 43 ? -7.339 -22.097 36.853 1.00 59.79 41 VAL D CA 1
ATOM 1917 C C . VAL B 2 43 ? -8.839 -22.390 36.794 1.00 59.49 41 VAL D C 1
ATOM 1918 O O . VAL B 2 43 ? -9.637 -21.707 37.441 1.00 64.97 41 VAL D O 1
ATOM 1922 N N . SER B 2 44 ? -9.204 -23.399 36.002 1.00 57.91 42 SER D N 1
ATOM 1923 C CA . SER B 2 44 ? -10.563 -23.954 35.969 1.00 63.12 42 SER D CA 1
ATOM 1924 C C . SER B 2 44 ? -11.649 -23.092 35.311 1.00 61.91 42 SER D C 1
ATOM 1925 O O . SER B 2 44 ? -12.630 -23.625 34.793 1.00 65.24 42 SER D O 1
ATOM 1928 N N . SER B 2 45 ? -11.481 -21.774 35.334 1.00 59.95 43 SER D N 1
ATOM 1929 C CA . SER B 2 45 ? -12.488 -20.869 34.785 1.00 65.36 43 SER D CA 1
ATOM 1930 C C . SER B 2 45 ? -11.855 -19.547 34.358 1.00 67.19 43 SER D C 1
ATOM 1931 O O . SER B 2 45 ? -10.866 -19.119 34.953 1.00 71.96 43 SER D O 1
ATOM 1934 N N . PRO B 2 46 ? -12.424 -18.901 33.322 1.00 63.85 44 PRO D N 1
ATOM 1935 C CA . PRO B 2 46 ? -11.893 -17.653 32.756 1.00 62.74 44 PRO D CA 1
ATOM 1936 C C . PRO B 2 46 ? -11.549 -16.597 33.802 1.00 66.90 44 PRO D C 1
ATOM 1937 O O . PRO B 2 46 ? -12.430 -16.161 34.548 1.00 67.06 44 PRO D O 1
ATOM 1941 N N . PRO B 2 47 ? -10.267 -16.200 33.862 1.00 65.66 45 PRO D N 1
ATOM 1942 C CA . PRO B 2 47 ? -9.818 -15.105 34.728 1.00 66.40 45 PRO D CA 1
ATOM 1943 C C . PRO B 2 47 ? -10.584 -13.829 34.409 1.00 67.61 45 PRO D C 1
ATOM 1944 O O . PRO B 2 47 ? -11.081 -13.692 33.288 1.00 64.12 45 PRO D O 1
ATOM 1948 N N . PRO B 2 48 ? -10.685 -12.908 35.381 1.00 67.91 46 PRO D N 1
ATOM 1949 C CA . PRO B 2 48 ? -11.378 -11.640 35.121 1.00 66.12 46 PRO D CA 1
ATOM 1950 C C . PRO B 2 48 ? -10.673 -10.867 34.006 1.00 63.86 46 PRO D C 1
ATOM 1951 O O . PRO B 2 48 ? -9.457 -10.987 33.869 1.00 66.63 46 PRO D O 1
ATOM 1955 N N . ALA B 2 49 ? -11.420 -10.091 33.225 1.00 65.15 47 ALA D N 1
ATOM 1956 C CA . ALA B 2 49 ? -10.854 -9.397 32.068 1.00 58.29 47 ALA D CA 1
ATOM 1957 C C . ALA B 2 49 ? -9.771 -8.387 32.444 1.00 62.94 47 ALA D C 1
ATOM 1958 O O . ALA B 2 49 ? -8.938 -8.026 31.613 1.00 64.45 47 ALA D O 1
ATOM 1960 N N . ASP B 2 50 ? -9.793 -7.927 33.692 1.00 70.24 48 ASP D N 1
ATOM 1961 C CA . ASP B 2 50 ? -8.807 -6.962 34.166 1.00 74.16 48 ASP D CA 1
ATOM 1962 C C . ASP B 2 50 ? -7.431 -7.611 34.297 1.00 73.02 48 ASP D C 1
ATOM 1963 O O . ASP B 2 50 ? -6.409 -6.925 34.319 1.00 71.82 48 ASP D O 1
ATOM 1968 N N . LEU B 2 51 ? -7.419 -8.937 34.390 1.00 70.58 49 LEU D N 1
ATOM 1969 C CA . LEU B 2 51 ? -6.186 -9.708 34.311 1.00 68.54 49 LEU D CA 1
ATOM 1970 C C . LEU B 2 51 ? -5.964 -10.093 32.848 1.00 66.10 49 LEU D C 1
ATOM 1971 O O . LEU B 2 51 ? -5.993 -11.272 32.494 1.00 64.71 49 LEU D O 1
ATOM 1976 N N . CYS B 2 52 ? -5.736 -9.077 32.015 1.00 61.30 50 CYS D N 1
ATOM 1977 C CA . CYS B 2 52 ? -5.698 -9.209 30.555 1.00 59.25 50 CYS D CA 1
ATOM 1978 C C . CYS B 2 52 ? -4.823 -10.344 30.018 1.00 62.31 50 CYS D C 1
ATOM 1979 O O . CYS B 2 52 ? -5.271 -11.142 29.195 1.00 61.30 50 CYS D O 1
ATOM 1982 N N . HIS B 2 53 ? -3.580 -10.407 30.484 1.00 58.00 51 HIS D N 1
ATOM 1983 C CA . HIS B 2 53 ? -2.628 -11.413 30.020 1.00 63.08 51 HIS D CA 1
ATOM 1984 C C . HIS B 2 53 ? -3.046 -12.827 30.428 1.00 59.28 51 HIS D C 1
ATOM 1985 O O . HIS B 2 53 ? -2.835 -13.787 29.686 1.00 55.74 51 HIS D O 1
ATOM 1992 N N . ALA B 2 54 ? -3.637 -12.945 31.613 1.00 56.68 52 ALA D N 1
ATOM 1993 C CA . ALA B 2 54 ? -4.124 -14.230 32.105 1.00 54.91 52 ALA D CA 1
ATOM 1994 C C . ALA B 2 54 ? -5.309 -14.742 31.285 1.00 56.58 52 ALA D C 1
ATOM 1995 O O . ALA B 2 54 ? -5.354 -15.915 30.912 1.00 49.34 52 ALA D O 1
ATOM 1997 N N . LEU B 2 55 ? -6.268 -13.860 31.016 1.00 58.12 53 LEU D N 1
ATOM 1998 C CA . LEU B 2 55 ? -7.457 -14.224 30.247 1.00 62.27 53 LEU D CA 1
ATOM 1999 C C . LEU B 2 55 ? -7.121 -14.535 28.791 1.00 59.34 53 LEU D C 1
ATOM 2000 O O . LEU B 2 55 ? -7.642 -15.491 28.214 1.00 54.40 53 LEU D O 1
ATOM 2005 N N . ARG B 2 56 ? -6.255 -13.712 28.204 1.00 49.55 54 ARG D N 1
ATOM 2006 C CA . ARG B 2 56 ? -5.778 -13.910 26.836 1.00 50.88 54 ARG D CA 1
ATOM 2007 C C . ARG B 2 56 ? -5.159 -15.289 26.659 1.00 46.65 54 ARG D C 1
ATOM 2008 O O . ARG B 2 56 ? -5.467 -16.007 25.708 1.00 39.81 54 ARG D O 1
ATOM 2016 N N . TRP B 2 57 ? -4.272 -15.639 27.583 1.00 45.62 55 TRP D N 1
ATOM 2017 C CA . TRP B 2 57 ? -3.628 -16.945 27.596 1.00 45.19 55 TRP D CA 1
ATOM 2018 C C . TRP B 2 57 ? -4.652 -18.056 27.805 1.00 50.80 55 TRP D C 1
ATOM 2019 O O . TRP B 2 57 ? -4.527 -19.132 27.223 1.00 44.07 55 TRP D O 1
ATOM 2030 N N . TYR B 2 58 ? -5.662 -17.788 28.631 1.00 49.29 56 TYR D N 1
ATOM 2031 C CA . TYR B 2 58 ? -6.706 -18.769 28.928 1.00 50.74 56 TYR D CA 1
ATOM 2032 C C . TYR B 2 58 ? -7.487 -19.152 27.676 1.00 50.67 56 TYR D C 1
ATOM 2033 O O . TYR B 2 58 ? -7.660 -20.334 27.382 1.00 45.33 56 TYR D O 1
ATOM 2042 N N . ASN B 2 59 ? -7.971 -18.144 26.956 1.00 49.54 57 ASN D N 1
ATOM 2043 C CA . ASN B 2 59 ? -8.723 -18.362 25.724 1.00 49.01 57 ASN D CA 1
ATOM 2044 C C . ASN B 2 59 ? -7.888 -19.067 24.659 1.00 53.28 57 ASN D C 1
ATOM 2045 O O . ASN B 2 59 ? -8.417 -19.807 23.832 1.00 57.69 57 ASN D O 1
ATOM 2050 N N . HIS B 2 60 ? -6.580 -18.829 24.683 1.00 49.47 58 HIS D N 1
ATOM 2051 C CA . HIS B 2 60 ? -5.673 -19.449 23.721 1.00 46.79 58 HIS D CA 1
ATOM 2052 C C . HIS B 2 60 ? -5.525 -20.948 23.972 1.00 50.27 58 HIS D C 1
ATOM 2053 O O . HIS B 2 60 ? -5.622 -21.752 23.047 1.00 53.14 58 HIS D O 1
ATOM 2060 N N . ILE B 2 61 ? -5.282 -21.315 25.227 1.00 49.76 59 ILE D N 1
ATOM 2061 C CA . ILE B 2 61 ? -5.130 -22.718 25.598 1.00 51.01 59 ILE D CA 1
ATOM 2062 C C . ILE B 2 61 ? -6.465 -23.457 25.494 1.00 46.76 59 ILE D C 1
ATOM 2063 O O . ILE B 2 61 ? -6.506 -24.631 25.126 1.00 48.83 59 ILE D O 1
ATOM 2068 N N . LYS B 2 62 ? -7.554 -22.760 25.809 1.00 45.09 60 LYS D N 1
ATOM 2069 C CA . LYS B 2 62 ? -8.893 -23.336 25.695 1.00 48.68 60 LYS D CA 1
ATOM 2070 C C . LYS B 2 62 ? -9.159 -23.785 24.262 1.00 54.96 60 LYS D C 1
ATOM 2071 O O . LYS B 2 62 ? -9.853 -24.774 24.026 1.00 55.55 60 LYS D O 1
ATOM 2077 N N . SER B 2 63 ? -8.586 -23.056 23.308 1.00 49.61 61 SER D N 1
ATOM 2078 C CA . SER B 2 63 ? -8.706 -23.397 21.894 1.00 49.17 61 SER D CA 1
ATOM 2079 C C . SER B 2 63 ? -7.949 -24.683 21.561 1.00 46.57 61 SER D C 1
ATOM 2080 O O . SER B 2 63 ? -8.078 -25.216 20.462 1.00 53.41 61 SER D O 1
ATOM 2083 N N . TYR B 2 64 ? -7.164 -25.173 22.518 1.00 49.49 62 TYR D N 1
ATOM 2084 C CA . TYR B 2 64 ? -6.367 -26.386 22.336 1.00 49.17 62 TYR D CA 1
ATOM 2085 C C . TYR B 2 64 ? -6.894 -27.592 23.112 1.00 59.09 62 TYR D C 1
ATOM 2086 O O . TYR B 2 64 ? -6.315 -28.675 23.038 1.00 59.18 62 TYR D O 1
ATOM 2095 N N . GLU B 2 65 ? -7.980 -27.408 23.858 1.00 59.57 63 GLU D N 1
ATOM 2096 C CA . GLU B 2 65 ? -8.450 -28.445 24.783 1.00 72.56 63 GLU D CA 1
ATOM 2097 C C . GLU B 2 65 ? -8.831 -29.764 24.104 1.00 70.85 63 GLU D C 1
ATOM 2098 O O . GLU B 2 65 ? -8.642 -30.838 24.674 1.00 68.35 63 GLU D O 1
ATOM 2104 N N . LYS B 2 66 ? -9.347 -29.684 22.882 1.00 70.86 64 LYS D N 1
ATOM 2105 C CA . LYS B 2 66 ? -9.752 -30.884 22.152 1.00 80.05 64 LYS D CA 1
ATOM 2106 C C . LYS B 2 66 ? -8.559 -31.762 21.764 1.00 83.48 64 LYS D C 1
ATOM 2107 O O . LYS B 2 66 ? -8.730 -32.927 21.404 1.00 87.26 64 LYS D O 1
ATOM 2109 N N . GLU B 2 67 ? -7.356 -31.196 21.845 1.00 79.04 65 GLU D N 1
ATOM 2110 C CA . GLU B 2 67 ? -6.123 -31.920 21.535 1.00 80.34 65 GLU D CA 1
ATOM 2111 C C . GLU B 2 67 ? -5.084 -31.762 22.647 1.00 76.13 65 GLU D C 1
ATOM 2112 O O . GLU B 2 67 ? -3.896 -31.591 22.373 1.00 72.60 65 GLU D O 1
ATOM 2118 N N . LYS B 2 68 ? -5.536 -31.829 23.897 1.00 74.74 66 LYS D N 1
ATOM 2119 C CA . LYS B 2 68 ? -4.677 -31.572 25.056 1.00 75.90 66 LYS D CA 1
ATOM 2120 C C . LYS B 2 68 ? -3.569 -32.608 25.270 1.00 80.33 66 LYS D C 1
ATOM 2121 O O . LYS B 2 68 ? -2.416 -32.251 25.518 1.00 85.49 66 LYS D O 1
ATOM 2127 N N . ALA B 2 69 ? -3.923 -33.886 25.176 1.00 82.28 67 ALA D N 1
ATOM 2128 C CA . ALA B 2 69 ? -2.983 -34.975 25.433 1.00 85.58 67 ALA D CA 1
ATOM 2129 C C . ALA B 2 69 ? -1.928 -35.086 24.334 1.00 89.50 67 ALA D C 1
ATOM 2130 O O . ALA B 2 69 ? -0.883 -35.710 24.523 1.00 89.96 67 ALA D O 1
ATOM 2132 N N . SER B 2 70 ? -2.217 -34.480 23.186 1.00 86.59 68 SER D N 1
ATOM 2133 C CA . SER B 2 70 ? -1.296 -34.469 22.057 1.00 89.10 68 SER D CA 1
ATOM 2134 C C . SER B 2 70 ? -0.201 -33.422 22.239 1.00 89.27 68 SER D C 1
ATOM 2135 O O . SER B 2 70 ? 0.817 -33.451 21.544 1.00 91.32 68 SER D O 1
ATOM 2138 N N . LEU B 2 71 ? -0.421 -32.494 23.166 1.00 80.22 69 LEU D N 1
ATOM 2139 C CA . LEU B 2 71 ? 0.569 -31.465 23.470 1.00 71.08 69 LEU D CA 1
ATOM 2140 C C . LEU B 2 71 ? 1.832 -32.083 24.071 1.00 70.90 69 LEU D C 1
ATOM 2141 O O . LEU B 2 71 ? 1.751 -32.953 24.941 1.00 71.97 69 LEU D O 1
ATOM 2146 N N . PRO B 2 72 ? 3.008 -31.635 23.598 1.00 67.29 70 PRO D N 1
ATOM 2147 C CA . PRO B 2 72 ? 4.302 -32.185 24.021 1.00 69.52 70 PRO D CA 1
ATOM 2148 C C . PRO B 2 72 ? 4.657 -31.843 25.464 1.00 73.97 70 PRO D C 1
ATOM 2149 O O . PRO B 2 72 ? 3.961 -31.055 26.105 1.00 69.58 70 PRO D O 1
ATOM 2153 N N . GLY B 2 73 ? 5.743 -32.430 25.960 1.00 70.19 71 GLY D N 1
ATOM 2154 C CA . GLY B 2 73 ? 6.162 -32.232 27.335 1.00 63.12 71 GLY D CA 1
ATOM 2155 C C . GLY B 2 73 ? 5.434 -33.169 28.280 1.00 69.53 71 GLY D C 1
ATOM 2156 O O . GLY B 2 73 ? 4.578 -33.946 27.856 1.00 67.22 71 GLY D O 1
ATOM 2157 N N . VAL B 2 74 ? 5.782 -33.107 29.561 1.00 74.49 72 VAL D N 1
ATOM 2158 C CA . VAL B 2 74 ? 5.094 -33.895 30.580 1.00 79.90 72 VAL D CA 1
ATOM 2159 C C . VAL B 2 74 ? 4.689 -33.029 31.768 1.00 77.80 72 VAL D C 1
ATOM 2160 O O . VAL B 2 74 ? 5.409 -32.103 32.143 1.00 76.24 72 VAL D O 1
ATOM 2164 N N . LYS B 2 75 ? 3.533 -33.338 32.348 1.00 76.95 73 LYS D N 1
ATOM 2165 C CA . LYS B 2 75 ? 3.005 -32.587 33.482 1.00 76.80 73 LYS D CA 1
ATOM 2166 C C . LYS B 2 75 ? 3.959 -32.569 34.672 1.00 76.61 73 LYS D C 1
ATOM 2167 O O . LYS B 2 75 ? 4.543 -33.592 35.030 1.00 74.62 73 LYS D O 1
ATOM 2173 N N . LYS B 2 76 ? 4.111 -31.398 35.281 1.00 74.28 74 LYS D N 1
ATOM 2174 C CA . LYS B 2 76 ? 4.897 -31.268 36.499 1.00 73.87 74 LYS D CA 1
ATOM 2175 C C . LYS B 2 76 ? 4.025 -30.764 37.640 1.00 67.84 74 LYS D C 1
ATOM 2176 O O . LYS B 2 76 ? 2.887 -30.348 37.424 1.00 67.12 74 LYS D O 1
ATOM 2182 N N . ALA B 2 77 ? 4.559 -30.812 38.856 1.00 69.92 75 ALA D N 1
ATOM 2183 C CA . ALA B 2 77 ? 3.891 -30.210 40.003 1.00 72.81 75 ALA D CA 1
ATOM 2184 C C . ALA B 2 77 ? 3.712 -28.716 39.746 1.00 77.33 75 ALA D C 1
ATOM 2185 O O . ALA B 2 77 ? 4.633 -28.055 39.260 1.00 83.56 75 ALA D O 1
ATOM 2187 N N . LEU B 2 78 ? 2.532 -28.194 40.076 1.00 73.70 76 LEU D N 1
ATOM 2188 C CA . LEU B 2 78 ? 2.192 -26.788 39.842 1.00 73.81 76 LEU D CA 1
ATOM 2189 C C . LEU B 2 78 ? 3.245 -25.805 40.362 1.00 70.85 76 LEU D C 1
ATOM 2190 O O . LEU B 2 78 ? 3.410 -24.715 39.812 1.00 68.14 76 LEU D O 1
ATOM 2195 N N . GLY B 2 79 ? 3.960 -26.200 41.411 1.00 69.62 77 GLY D N 1
ATOM 2196 C CA . GLY B 2 79 ? 4.998 -25.363 41.984 1.00 71.61 77 GLY D CA 1
ATOM 2197 C C . GLY B 2 79 ? 6.207 -25.188 41.083 1.00 69.28 77 GLY D C 1
ATOM 2198 O O . GLY B 2 79 ? 6.985 -24.251 41.261 1.00 75.85 77 GLY D O 1
ATOM 2199 N N . LYS B 2 80 ? 6.368 -26.085 40.115 1.00 66.21 78 LYS D N 1
ATOM 2200 C CA . LYS B 2 80 ? 7.505 -26.022 39.200 1.00 65.83 78 LYS D CA 1
ATOM 2201 C C . LYS B 2 80 ? 7.279 -25.038 38.054 1.00 62.76 78 LYS D C 1
ATOM 2202 O O . LYS B 2 80 ? 8.205 -24.728 37.301 1.00 78.03 78 LYS D O 1
ATOM 2208 N N . TYR B 2 81 ? 6.050 -24.546 37.928 1.00 89.01 79 TYR D N 1
ATOM 2209 C CA . TYR B 2 81 ? 5.702 -23.636 36.840 1.00 87.10 79 TYR D CA 1
ATOM 2210 C C . TYR B 2 81 ? 5.841 -22.169 37.232 1.00 86.79 79 TYR D C 1
ATOM 2211 O O . TYR B 2 81 ? 5.696 -21.807 38.400 1.00 87.20 79 TYR D O 1
ATOM 2220 N N . GLY B 2 82 ? 6.118 -21.327 36.242 1.00 85.10 80 GLY D N 1
ATOM 2221 C CA . GLY B 2 82 ? 6.237 -19.902 36.470 1.00 92.25 80 GLY D CA 1
ATOM 2222 C C . GLY B 2 82 ? 7.468 -19.522 37.267 1.00 85.97 80 GLY D C 1
ATOM 2223 O O . GLY B 2 82 ? 8.532 -20.119 37.097 1.00 84.72 80 GLY D O 1
ATOM 2224 N N . PRO B 2 83 ? 7.317 -18.531 38.118 1.00 99.51 81 PRO D N 1
ATOM 2225 C CA . PRO B 2 83 ? 8.420 -17.999 38.898 1.00 98.24 81 PRO D CA 1
ATOM 2226 C C . PRO B 2 83 ? 8.993 -19.062 39.787 1.00 87.47 81 PRO D C 1
ATOM 2227 O O . PRO B 2 83 ? 8.265 -19.848 40.342 1.00 88.19 81 PRO D O 1
ATOM 2231 N N . ALA B 2 84 ? 10.302 -19.078 39.920 1.00 92.58 82 ALA D N 1
ATOM 2232 C CA . ALA B 2 84 ? 10.944 -20.005 40.824 1.00 94.48 82 ALA D CA 1
ATOM 2233 C C . ALA B 2 84 ? 10.568 -19.732 42.276 1.00 93.82 82 ALA D C 1
ATOM 2234 O O . ALA B 2 84 ? 10.566 -18.599 42.727 1.00 91.74 82 ALA D O 1
ATOM 2236 N N . ASP B 2 85 ? 10.273 -20.792 43.013 1.00 97.10 83 ASP D N 1
ATOM 2237 C CA . ASP B 2 85 ? 10.050 -20.657 44.437 1.00 106.20 83 ASP D CA 1
ATOM 2238 C C . ASP B 2 85 ? 11.385 -20.711 45.114 1.00 104.88 83 ASP D C 1
ATOM 2239 O O . ASP B 2 85 ? 12.186 -21.554 44.806 1.00 102.66 83 ASP D O 1
ATOM 2244 N N . VAL B 2 86 ? 11.639 -19.776 46.010 1.00 110.02 84 VAL D N 1
ATOM 2245 C CA . VAL B 2 86 ? 12.930 -19.722 46.674 1.00 114.55 84 VAL D CA 1
ATOM 2246 C C . VAL B 2 86 ? 13.162 -20.962 47.519 1.00 115.25 84 VAL D C 1
ATOM 2247 O O . VAL B 2 86 ? 14.249 -21.511 47.556 1.00 119.88 84 VAL D O 1
ATOM 2249 N N . GLU B 2 87 ? 12.118 -21.401 48.196 1.00 113.11 85 GLU D N 1
ATOM 2250 C CA . GLU B 2 87 ? 12.192 -22.598 48.987 1.00 108.09 85 GLU D CA 1
ATOM 2251 C C . GLU B 2 87 ? 11.521 -23.691 48.202 1.00 106.24 85 GLU D C 1
ATOM 2252 O O . GLU B 2 87 ? 10.313 -23.763 48.139 1.00 110.12 85 GLU D O 1
ATOM 2254 N N . ASP B 2 88 ? 12.314 -24.556 47.607 1.00 99.39 86 ASP D N 1
ATOM 2255 C CA . ASP B 2 88 ? 11.782 -25.519 46.685 1.00 96.48 86 ASP D CA 1
ATOM 2256 C C . ASP B 2 88 ? 12.347 -26.857 47.002 1.00 103.59 86 ASP D C 1
ATOM 2257 O O . ASP B 2 88 ? 13.511 -26.967 47.299 1.00 110.37 86 ASP D O 1
ATOM 2259 N N . THR B 2 89 ? 11.528 -27.884 46.892 1.00 103.79 87 THR D N 1
ATOM 2260 C CA . THR B 2 89 ? 11.980 -29.223 47.132 1.00 103.19 87 THR D CA 1
ATOM 2261 C C . THR B 2 89 ? 12.313 -29.868 45.810 1.00 111.11 87 THR D C 1
ATOM 2262 O O . THR B 2 89 ? 11.570 -29.791 44.857 1.00 104.66 87 THR D O 1
ATOM 2266 N N . THR B 2 90 ? 13.460 -30.515 45.805 1.00 121.25 88 THR D N 1
ATOM 2267 C CA . THR B 2 90 ? 14.028 -31.167 44.647 1.00 121.11 88 THR D CA 1
ATOM 2268 C C . THR B 2 90 ? 14.767 -30.170 43.784 1.00 119.59 88 THR D C 1
ATOM 2269 O O . THR B 2 90 ? 15.609 -30.642 42.965 1.00 116.93 88 THR D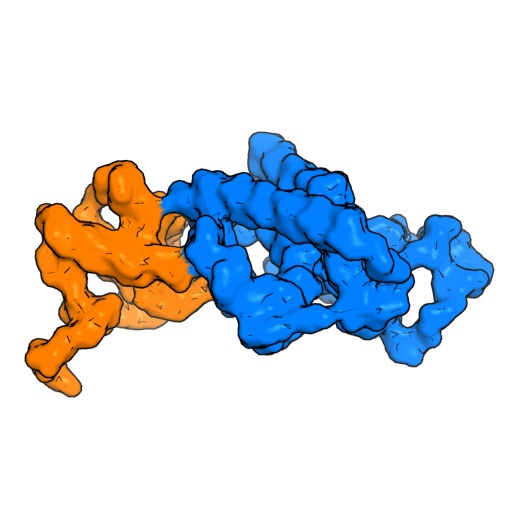 O 1
#

Sequence (294 aa):
AAAGTLYTYPENWRAFKALIAAQYSGAQVRVLSAFGQTNRTPEFLRKFPAGKVPAFEGDDGFCVFESNAIAYYVSNEELRGSTPEAAAQVVQWVSFADSDIVPPASTWVFPTLGIHHNKQATENAKEEVRRILGLLDAYLKTRTFLVGERVTLADITVVCTLLWLYKQVLEPSFRQAFPNTNRWFLTCINQPQFRAVLGEVKLCEKAGFGDLKSPAGLQVLNDYLADKSYIEGYVPSQADVAVFEAVSSPPPADLCHALRWYNHIKSYEKEKASLPGVKKALGKYGPADVEDTT

InterPro domains:
  IPR001662 Elongation factor 1B gamma, C-terminal [PF00647] (275-381)
  IPR001662 Elongation factor 1B gamma, C-terminal [PS50040] (276-437)
  IPR001662 Elongation factor 1B gamma, C-terminal [SM01183] (275-381)
  IPR004045 Glutathione S-transferase, N-terminal [PF02798] (3-80)
  IPR004045 Glutathione S-transferase, N-terminal [PS50404] (2-87)
  IPR004046 Glutathione S-transferase, C-terminal [PF00043] (108-198)
  IPR010987 Glutathione S-transferase, C-terminal-like [PS50405] (88-216)
  IPR036249 Thioredoxin-like superfamily [SSF52833] (1-81)
  IPR036282 Glutathione S-transferase, C-terminal domain superfamily [SSF47616] (82-235)
  IPR036433 Elongation factor EF1B gamma, C-terminal domain superfamily [G3DSA:3.30.70.1010] (276-437)
  IPR036433 Elongation factor EF1B gamma, C-terminal domain superfamily [SSF89942] (277-437)
  IPR040079 Glutathione transferase family [SFLDS00019] (5-193)

CATH classification: 3.40.30.10 (+1 more: 1.20.1050.10)

Nearest PDB structures (foldseek):
  5dqs-assembly1_D  TM=1.012E+00  e=1.891E-15  Homo sapiens
  1j5s-assembly1_A  TM=2.725E-01  e=9.677E+00  Thermotoga maritima
  5dqs-assembly1_A  TM=1.005E+00  e=1.018E-38  Homo sapiens
  5jpo-assembly1_A  TM=9.912E-01  e=1.110E-34  Homo sapiens
  5jpo-assembly1_C-2  TM=9.807E-01  e=7.126E-34  Homo sapiens

Radius of gyration: 21.11 Å; Cα contacts (8 Å, |Δi|>4): 470; chains: 2; bounding box: 38×52×70 Å

Solvent-accessible surface area: 13927 Å² total

GO terms:
  GO:0005515 protein binding (F, IPI)
  GO:0005829 cytosol (C, TAS)
  GO:0005737 cytoplasm (C, IDA)
  GO:0045296 cadherin binding (F, HDA)
  GO:0005783 endoplasmic reticulum (C, IDA)
  GO:0009615 response to virus (P, IEP)
  GO:0070062 extracellular exosome (C, HDA)
  GO:0005634 nucleus (C, HDA)
  GO:0016020 membrane (C, HDA)

Foldseek 3Di:
DFEWEWEDAPPQLLQLLQQLQLLVQVYHYHYDHVPDQCLPPPVNCVLPVVSDDGKIATPVGDIDHGSLVSNCVSHDCVQCDVDPVLNVQQVVLLVCLVPQQQVLVCLQPVVVVPVDHDPVSNVVSLVSVLVVLVVVLVCQVVALERGDPDHHSNLSNNLSSCQRCQQAPCACVNCVVRPRSVSSSVVVCPPPSNCVRVPDGDGDNDD/DLPQLCDDSSLLSVLVLQPVHLAQDDPDHALLRVVSLVRNVDQDDCVSVSSNNSNVVVVVCVVPNVVGHDDDDDNQVITDHDPDDDD

Secondary structure (DSSP, 8-state):
--EEEEE--TT-HHHHHHHHHHHHH--EEEEE----SGGGSHHHHHH-TT--SSEEEETTS-EE-SHHHHHHHTS-HHHH-SSHHHHHHHHHHHHHIIIIIHHHHHHHHHHHHT----HHHHHHHHHHHHHHHHHHHHHTTS-SSSSTTS--HHHHHHHHHHHHHHHHT--HHHHTT-HHHHHHHHHHHTSHHHHHHH-S-------/--S-TTSHHHHHHHHHHTTT-SSSSTTS--HHHHHHHHHH-SPPPTTSHHHHHHHHHHHTTGGGSTTSSS----GGGSSSPPSS---

B-factor: mean 66.48, std 20.35, range [20.0, 136.57]

Organism: Homo sapiens (NCBI:txid9606)